Protein AF-A0A8S4SFZ3-F1 (afdb_monomer)

Radius of gyration: 22.67 Å; Cα contacts (8 Å, |Δi|>4): 140; chains: 1; bounding box: 59×48×50 Å

Mean predicted aligned error: 17.11 Å

Foldseek 3Di:
DLDPVVVVQLLCLLLVNHDDDPVSVVCNVCVLVCLVVVNPVDDPVRVVVVLVVLVCCVPPVVVSVVSNCCVRPVVCPRVVVSCVVVDVPDDDDDDDDDDDDDDPPPDDDQAAQDCPCLPPDLVVQLVPVVNVVQLLCLLLVNHDDDPVSVSCNVCVLVCQVVVNPRYDPSRNVSVLVSLLSCVAPVVVSNVSNCCVRPVVCPRVVVSCVVRDDPPPD

InterPro domains:
  IPR005055 Insect odorant-binding protein A10/Ejaculatory bulb-specific protein 3 [PF03392] (1-79)
  IPR005055 Insect odorant-binding protein A10/Ejaculatory bulb-specific protein 3 [PF03392] (113-204)
  IPR005055 Insect odorant-binding protein A10/Ejaculatory bulb-specific protein 3 [PTHR11257] (91-215)
  IPR036682 Insect odorant-binding protein A10/Ejaculatory bulb-specific protein 3 superfamily [G3DSA:1.10.2080.10] (1-92)
  IPR036682 Insect odorant-binding protein A10/Ejaculatory bulb-specific protein 3 superfamily [G3DSA:1.10.2080.10] (110-217)
  IPR036682 Insect odorant-binding protein A10/Ejaculatory bulb-specific protein 3 superfamily [SSF100910] (1-90)
  IPR036682 Insect odorant-binding protein A10/Ejaculatory bulb-specific protein 3 superfamily [SSF100910] (113-213)

Nearest PDB structures (foldseek):
  1n8u-assembly1_A  TM=9.675E-01  e=4.208E-08  Mamestra brassicae
  7e8l-assembly1_A  TM=8.250E-01  e=2.077E-07  Spodoptera litura
  1kx9-assembly2_B  TM=8.733E-01  e=8.047E-07  Mamestra brassicae
  8xkt-assembly1_A  TM=8.618E-01  e=8.865E-07  Spodoptera litura
  1kx9-assembly1_A  TM=8.315E-01  e=7.305E-07  Mamestra brassicae

pLDDT: mean 77.73, std 16.94, range [32.0, 97.31]

Solvent-accessible surface area (backbone atoms only — not comparable to full-atom values): 13080 Å² total; per-residue (Å²): 128,91,53,64,82,71,47,48,54,47,53,27,29,70,69,72,71,49,74,59,54,75,69,46,49,54,48,57,70,46,49,61,57,37,56,76,54,70,41,71,89,53,51,74,65,52,54,55,50,52,53,50,45,51,52,46,27,61,74,75,37,45,70,62,39,53,54,49,36,58,71,78,32,70,83,49,75,52,56,56,56,52,42,56,74,77,24,101,60,87,87,84,86,84,87,89,85,91,82,89,80,94,75,88,76,79,80,68,82,80,72,60,58,84,65,90,63,57,86,56,64,56,66,60,32,72,72,34,61,73,55,35,49,43,47,52,26,24,62,69,73,71,47,76,60,55,75,68,39,47,56,49,51,77,40,48,50,61,32,50,75,55,71,39,71,38,44,49,75,58,49,49,54,45,50,53,52,51,51,29,46,28,60,68,73,35,49,74,59,38,52,53,51,36,56,75,62,36,68,82,43,81,49,56,53,57,51,50,70,74,42,48,69,77,79,78,125

Sequence (217 aa):
MDNRRLLLPYIKCLLDQGKCSPEAKELKLHIKDALETNCEHCTKAQKAGTKKVIAHLINKENDYWVQLCAKYDPESKYVAIFSAILNTIKMKPIIFLCLCVISFVVAKPAEQYTDKFDSFDVKEIITNRRLLVAYIKCVLDQGKCSPEGKELKSHIREAVENYCAKCTPAQRGGTRTVIAHLINKEEDYWNQLTAKYDSDRKYTKKYETELRAAKQL

Organism: NCBI:txid348720

Structure (mmCIF, N/CA/C/O backbone):
data_AF-A0A8S4SFZ3-F1
#
_entry.id   AF-A0A8S4SFZ3-F1
#
loop_
_atom_site.group_PDB
_atom_site.id
_atom_site.type_symbol
_atom_site.label_atom_id
_atom_site.label_alt_id
_atom_site.label_comp_id
_atom_site.label_asym_id
_atom_site.label_entity_id
_atom_site.label_seq_id
_atom_site.pdbx_PDB_ins_code
_atom_site.Cartn_x
_atom_site.Cartn_y
_atom_site.Cartn_z
_atom_site.occupancy
_atom_site.B_iso_or_equiv
_atom_site.auth_seq_id
_atom_site.auth_comp_id
_atom_site.auth_asym_id
_atom_site.auth_atom_id
_atom_site.pdbx_PDB_model_num
ATOM 1 N N . MET A 1 1 ? 12.436 13.539 -16.409 1.00 52.00 1 MET A N 1
ATOM 2 C CA . MET A 1 1 ? 12.106 12.944 -17.716 1.00 52.00 1 MET A CA 1
ATOM 3 C C . MET A 1 1 ? 10.928 12.015 -17.488 1.00 52.00 1 MET A C 1
ATOM 5 O O . MET A 1 1 ? 11.131 10.961 -16.914 1.00 52.00 1 MET A O 1
ATOM 9 N N . ASP A 1 2 ? 9.712 12.433 -17.846 1.00 56.62 2 ASP A N 1
ATOM 10 C CA . ASP A 1 2 ? 8.478 11.628 -17.696 1.00 56.62 2 ASP A CA 1
ATOM 11 C C . ASP A 1 2 ? 8.044 10.958 -19.011 1.00 56.62 2 ASP A C 1
ATOM 13 O O . ASP A 1 2 ? 6.930 10.458 -19.144 1.00 56.62 2 ASP A O 1
ATOM 17 N N . ASN A 1 3 ? 8.925 10.956 -20.015 1.00 72.31 3 ASN A N 1
ATOM 18 C CA . ASN A 1 3 ? 8.614 10.431 -21.335 1.00 72.31 3 ASN A CA 1
ATOM 19 C C . ASN A 1 3 ? 9.152 9.005 -21.485 1.00 72.31 3 ASN A C 1
ATOM 21 O O . ASN A 1 3 ? 10.319 8.798 -21.826 1.00 72.31 3 ASN A O 1
ATOM 25 N N . ARG A 1 4 ? 8.262 8.031 -21.272 1.00 78.75 4 ARG A N 1
ATOM 26 C CA . ARG A 1 4 ? 8.496 6.591 -21.456 1.00 78.75 4 ARG A CA 1
ATOM 27 C C . ARG A 1 4 ? 9.237 6.262 -22.758 1.00 78.75 4 ARG A C 1
ATOM 29 O O . ARG A 1 4 ? 10.138 5.429 -22.754 1.00 78.75 4 ARG A O 1
ATOM 36 N N . ARG A 1 5 ? 8.913 6.945 -23.868 1.00 83.19 5 ARG A N 1
ATOM 37 C CA . ARG A 1 5 ? 9.539 6.700 -25.184 1.00 83.19 5 ARG A CA 1
ATOM 38 C C . ARG A 1 5 ? 11.034 7.007 -25.199 1.00 83.19 5 ARG A C 1
ATOM 40 O O . ARG A 1 5 ? 11.773 6.337 -25.908 1.00 83.19 5 ARG A O 1
ATOM 47 N N . LEU A 1 6 ? 11.466 7.998 -24.421 1.00 80.12 6 LEU A N 1
ATOM 48 C CA . LEU A 1 6 ? 12.873 8.383 -24.321 1.00 80.12 6 LEU A CA 1
ATOM 49 C C . LEU A 1 6 ? 13.633 7.503 -23.328 1.00 80.12 6 LEU A C 1
ATOM 51 O O . LEU A 1 6 ? 14.821 7.281 -23.508 1.00 80.12 6 LEU A O 1
ATOM 55 N N . LEU A 1 7 ? 12.957 6.991 -22.297 1.00 84.94 7 LEU A N 1
ATOM 56 C CA . LEU A 1 7 ? 13.592 6.224 -21.227 1.00 84.94 7 LEU A CA 1
ATOM 57 C C . LEU A 1 7 ? 13.798 4.742 -21.591 1.00 84.94 7 LEU A C 1
ATOM 59 O O . LEU A 1 7 ? 14.843 4.169 -21.286 1.00 84.94 7 LEU A O 1
ATOM 63 N N . LEU A 1 8 ? 12.830 4.122 -22.274 1.00 88.19 8 LEU A N 1
ATOM 64 C CA . LEU A 1 8 ? 12.863 2.689 -22.595 1.00 88.19 8 LEU A CA 1
ATOM 65 C C . LEU A 1 8 ? 14.106 2.230 -23.381 1.00 88.19 8 LEU A C 1
ATOM 67 O O . LEU A 1 8 ? 14.645 1.179 -23.033 1.00 88.19 8 LEU A O 1
ATOM 71 N N . PRO A 1 9 ? 14.604 2.958 -24.401 1.00 91.00 9 PRO A N 1
ATOM 72 C CA . PRO A 1 9 ? 15.823 2.556 -25.104 1.00 91.00 9 PRO A CA 1
ATOM 73 C C . PRO A 1 9 ? 17.050 2.473 -24.183 1.00 91.00 9 PRO A C 1
ATOM 75 O O . PRO A 1 9 ? 17.832 1.528 -24.290 1.00 91.00 9 PRO A O 1
ATOM 78 N N . TYR A 1 10 ? 17.182 3.404 -23.230 1.00 89.44 10 TYR A N 1
ATOM 79 C CA . TYR A 1 10 ? 18.271 3.405 -22.247 1.00 89.44 10 TYR A CA 1
ATOM 80 C C . TYR A 1 10 ? 18.160 2.216 -21.292 1.00 89.44 10 TYR A C 1
ATOM 82 O O . TYR A 1 10 ? 19.143 1.515 -21.071 1.00 89.44 10 TYR A O 1
ATOM 90 N N . ILE A 1 11 ? 16.957 1.934 -20.783 1.00 91.31 11 ILE A N 1
ATOM 91 C CA . ILE A 1 11 ? 16.705 0.778 -19.909 1.00 91.31 11 ILE A CA 1
ATOM 92 C C . ILE A 1 11 ? 17.044 -0.530 -20.629 1.00 91.31 11 ILE A C 1
ATOM 94 O O . ILE A 1 11 ? 17.774 -1.360 -20.093 1.00 91.31 11 ILE A O 1
ATOM 98 N N . LYS A 1 12 ? 16.561 -0.706 -21.865 1.00 93.50 12 LYS A N 1
ATOM 99 C CA . LYS A 1 12 ? 16.841 -1.911 -22.657 1.00 93.50 12 LYS A CA 1
ATOM 100 C C . LYS A 1 12 ? 18.334 -2.080 -22.923 1.00 93.50 12 LYS A C 1
ATOM 102 O O . LYS A 1 12 ? 18.831 -3.196 -22.839 1.00 93.50 12 LYS A O 1
ATOM 107 N N . CYS A 1 13 ? 19.062 -0.994 -23.183 1.00 93.94 13 CYS A N 1
ATOM 108 C CA . CYS A 1 13 ? 20.521 -1.031 -23.290 1.00 93.94 13 CYS A CA 1
ATOM 109 C C . CYS A 1 13 ? 21.197 -1.493 -21.981 1.00 93.94 13 CYS A C 1
ATOM 111 O O . CYS A 1 13 ? 22.054 -2.383 -21.999 1.00 93.94 13 CYS A O 1
ATOM 113 N N . LEU A 1 14 ? 20.791 -0.930 -20.837 1.00 91.81 14 LEU A N 1
ATOM 114 C CA . LEU A 1 14 ? 21.302 -1.325 -19.519 1.00 91.81 14 LEU A CA 1
ATOM 115 C C . LEU A 1 14 ? 21.021 -2.807 -19.233 1.00 91.81 14 LEU A C 1
ATOM 117 O O . LEU A 1 14 ? 21.876 -3.507 -18.700 1.00 91.81 14 LEU A O 1
ATOM 121 N N . LEU A 1 15 ? 19.880 -3.331 -19.677 1.00 92.25 15 LEU A N 1
ATOM 122 C CA . LEU A 1 15 ? 19.506 -4.739 -19.526 1.00 92.25 15 LEU A CA 1
ATOM 123 C C . LEU A 1 15 ? 20.100 -5.686 -20.579 1.00 92.25 15 LEU A C 1
ATOM 125 O O . LEU A 1 15 ? 19.901 -6.885 -20.451 1.00 92.25 15 LEU A O 1
ATOM 129 N N . ASP A 1 16 ? 20.891 -5.201 -21.543 1.00 92.81 16 ASP A N 1
ATOM 130 C CA . ASP A 1 16 ? 21.372 -5.996 -22.695 1.00 92.81 16 ASP A CA 1
ATOM 131 C C . ASP A 1 16 ? 20.246 -6.542 -23.596 1.00 92.81 16 ASP A C 1
ATOM 133 O O . ASP A 1 16 ? 20.403 -7.530 -24.303 1.00 92.81 16 ASP A O 1
ATOM 137 N N . GLN A 1 17 ? 19.098 -5.864 -23.613 1.00 90.88 17 GLN A N 1
ATOM 138 C CA . GLN A 1 17 ? 17.892 -6.244 -24.358 1.00 90.88 17 GLN A CA 1
ATOM 139 C C . GLN A 1 17 ? 17.663 -5.396 -25.621 1.00 90.88 17 GLN A C 1
ATOM 141 O O . GLN A 1 17 ? 16.592 -5.440 -26.229 1.00 90.88 17 GLN A O 1
ATOM 146 N N . GLY A 1 18 ? 18.625 -4.561 -26.017 1.00 89.00 18 GLY A N 1
ATOM 147 C CA . GLY A 1 18 ? 18.465 -3.677 -27.167 1.00 89.00 18 GLY A CA 1
ATOM 148 C C . GLY A 1 18 ? 19.727 -2.914 -27.547 1.00 89.00 18 GLY A C 1
ATOM 149 O O . GLY A 1 18 ? 20.766 -3.015 -26.899 1.00 89.00 18 GLY A O 1
ATOM 150 N N . LYS A 1 19 ? 19.624 -2.129 -28.625 1.00 91.94 19 LYS A N 1
ATOM 151 C CA . LYS A 1 19 ? 20.723 -1.284 -29.105 1.00 91.94 19 LYS A CA 1
ATOM 152 C C . LYS A 1 19 ? 21.031 -0.181 -28.090 1.00 91.94 19 LYS A C 1
ATOM 154 O O . LYS A 1 19 ? 20.123 0.469 -27.581 1.00 91.94 19 LYS A O 1
ATOM 159 N N . CYS A 1 20 ? 22.316 0.061 -27.865 1.00 91.62 20 CYS A N 1
ATOM 160 C CA . CYS A 1 20 ? 22.795 1.159 -27.035 1.00 91.62 20 CYS A CA 1
ATOM 161 C C . CYS A 1 20 ? 23.211 2.352 -27.896 1.00 91.62 20 CYS A C 1
ATOM 163 O O . CYS A 1 20 ? 24.041 2.194 -28.798 1.00 91.62 20 CYS A O 1
ATOM 165 N N . SER A 1 21 ? 22.687 3.539 -27.581 1.00 92.88 21 SER A N 1
ATOM 166 C CA . SER A 1 21 ? 23.269 4.793 -28.064 1.00 92.88 21 SER A CA 1
ATOM 167 C C . SER A 1 21 ? 24.648 5.019 -27.421 1.00 92.88 21 SER A C 1
ATOM 169 O O . SER A 1 21 ? 24.934 4.400 -26.388 1.00 92.88 21 SER A O 1
ATOM 171 N N . PRO A 1 22 ? 25.519 5.864 -27.996 1.00 93.38 22 PRO A N 1
ATOM 172 C CA . PRO A 1 22 ? 26.810 6.203 -27.391 1.00 93.38 22 PRO A CA 1
ATOM 173 C C . PRO A 1 22 ? 26.684 6.660 -25.930 1.00 93.38 22 PRO A C 1
ATOM 175 O O . PRO A 1 22 ? 27.399 6.158 -25.067 1.00 93.38 22 PRO A O 1
ATOM 178 N N . GLU A 1 23 ? 25.690 7.495 -25.630 1.00 87.69 23 GLU A N 1
ATOM 179 C CA . GLU A 1 23 ? 25.431 8.020 -24.285 1.00 87.69 23 GLU A CA 1
ATOM 180 C C . GLU A 1 23 ? 24.966 6.915 -23.327 1.00 87.69 23 GLU A C 1
ATOM 182 O O . GLU A 1 23 ? 25.352 6.877 -22.161 1.00 87.69 23 GLU A O 1
ATOM 187 N N . ALA A 1 24 ? 24.143 5.977 -23.807 1.00 87.38 24 ALA A N 1
ATOM 188 C CA . ALA A 1 24 ? 23.705 4.840 -23.003 1.00 87.38 24 ALA A CA 1
ATOM 189 C C . ALA A 1 24 ? 24.859 3.862 -22.713 1.00 87.38 24 ALA A C 1
ATOM 191 O O . ALA A 1 24 ? 24.890 3.260 -21.639 1.00 87.38 24 ALA A O 1
ATOM 192 N N . LYS A 1 25 ? 25.819 3.716 -23.642 1.00 91.81 25 LYS A N 1
ATOM 193 C CA . LYS A 1 25 ? 27.044 2.929 -23.417 1.00 91.81 25 LYS A CA 1
ATOM 194 C C . LYS A 1 25 ? 27.910 3.565 -22.339 1.00 91.81 25 LYS A C 1
ATOM 196 O O . LYS A 1 25 ? 28.354 2.858 -21.444 1.00 91.81 25 LYS A O 1
ATOM 201 N N . GLU A 1 26 ? 28.101 4.876 -22.405 1.00 88.62 26 GLU A N 1
ATOM 202 C CA . GLU A 1 26 ? 28.846 5.625 -21.393 1.00 88.62 26 GLU A CA 1
ATOM 203 C C . GLU A 1 26 ? 28.194 5.480 -20.013 1.00 88.62 26 GLU A C 1
ATOM 205 O O . GLU A 1 26 ? 28.843 5.057 -19.057 1.00 88.62 26 GLU A O 1
ATOM 210 N N . LEU A 1 27 ? 26.876 5.687 -19.920 1.00 86.62 27 LEU A N 1
ATOM 211 C CA . LEU A 1 27 ? 26.129 5.473 -18.679 1.00 86.62 27 LEU A CA 1
ATOM 212 C C . LEU A 1 27 ? 26.324 4.053 -18.126 1.00 86.62 27 LEU A C 1
ATOM 214 O O . LEU A 1 27 ? 26.510 3.875 -16.924 1.00 86.62 27 LEU A O 1
ATOM 218 N N . LYS A 1 28 ? 26.305 3.039 -18.995 1.00 89.00 28 LYS A N 1
ATOM 219 C CA . LYS A 1 28 ? 26.475 1.636 -18.608 1.00 89.00 28 LYS A CA 1
ATOM 220 C C . LYS A 1 28 ? 27.857 1.329 -18.025 1.00 89.00 28 LYS A C 1
ATOM 222 O O . LYS A 1 28 ? 27.952 0.442 -17.180 1.00 89.00 28 LYS A O 1
ATOM 227 N N . LEU A 1 29 ? 28.901 2.044 -18.445 1.00 86.88 29 LEU A N 1
ATOM 228 C CA . LEU A 1 29 ? 30.255 1.888 -17.902 1.00 86.88 29 LEU A CA 1
ATOM 229 C C . LEU A 1 29 ? 30.355 2.429 -16.472 1.00 86.88 29 LEU A C 1
ATOM 231 O O . LEU A 1 29 ? 30.992 1.813 -15.624 1.00 86.88 29 LEU A O 1
ATOM 235 N N . HIS A 1 30 ? 29.685 3.548 -16.196 1.00 85.06 30 HIS A N 1
ATOM 236 C CA . HIS A 1 30 ? 29.802 4.253 -14.918 1.00 85.06 30 HIS A CA 1
ATOM 237 C C . HIS A 1 30 ? 28.723 3.884 -13.897 1.00 85.06 30 HIS A C 1
ATOM 239 O O . HIS A 1 30 ? 28.857 4.217 -12.723 1.00 85.06 30 HIS A O 1
ATOM 245 N N . ILE A 1 31 ? 27.656 3.183 -14.300 1.00 84.25 31 ILE A N 1
ATOM 246 C CA . ILE A 1 31 ? 26.527 2.891 -13.406 1.00 84.25 31 ILE A CA 1
ATOM 247 C C . ILE A 1 31 ? 26.942 2.079 -12.172 1.00 84.25 31 ILE A C 1
ATOM 249 O O . ILE A 1 31 ? 26.449 2.352 -11.084 1.00 84.25 31 ILE A O 1
ATOM 253 N N . LYS A 1 32 ? 27.867 1.120 -12.314 1.00 82.19 32 LYS A N 1
ATOM 254 C CA . LYS A 1 32 ? 28.321 0.279 -11.197 1.00 82.19 32 LYS A CA 1
ATOM 255 C C . LYS A 1 32 ? 29.145 1.081 -10.187 1.00 82.19 32 LYS A C 1
ATOM 257 O O . LYS A 1 32 ? 28.843 1.049 -9.000 1.00 82.19 32 LYS A O 1
ATOM 262 N N . ASP A 1 33 ? 30.103 1.857 -10.683 1.00 82.88 33 ASP A N 1
ATOM 263 C CA . ASP A 1 33 ? 30.920 2.765 -9.874 1.00 82.88 33 ASP A CA 1
ATOM 264 C C . ASP A 1 33 ? 30.056 3.810 -9.145 1.00 82.88 33 ASP A C 1
ATOM 266 O O . ASP A 1 33 ? 30.189 4.014 -7.939 1.00 82.88 33 ASP A O 1
ATOM 270 N N . ALA A 1 34 ? 29.076 4.400 -9.836 1.00 80.62 34 ALA A N 1
ATOM 271 C CA . ALA A 1 34 ? 28.152 5.359 -9.238 1.00 80.62 34 ALA A CA 1
ATOM 272 C C . ALA A 1 34 ? 27.269 4.742 -8.136 1.00 80.62 34 ALA A C 1
ATOM 274 O O . ALA A 1 34 ? 26.912 5.437 -7.185 1.00 80.62 34 ALA A O 1
ATOM 275 N N . LEU A 1 35 ? 26.903 3.460 -8.243 1.00 78.19 35 LEU A N 1
ATOM 276 C CA . LEU A 1 35 ? 26.191 2.742 -7.181 1.00 78.19 35 LEU A CA 1
ATOM 277 C C . LEU A 1 35 ? 27.124 2.451 -5.996 1.00 78.19 35 LEU A C 1
ATOM 279 O O . LEU A 1 35 ? 26.768 2.738 -4.854 1.00 78.19 35 LEU A O 1
ATOM 283 N N . GLU A 1 36 ? 28.333 1.955 -6.269 1.00 75.81 36 GLU A N 1
ATOM 284 C CA . GLU A 1 36 ? 29.347 1.595 -5.270 1.00 75.81 36 GLU A CA 1
ATOM 285 C C . GLU A 1 36 ? 29.820 2.786 -4.430 1.00 75.81 36 GLU A C 1
ATOM 287 O O . GLU A 1 36 ? 29.939 2.664 -3.211 1.00 75.81 36 GLU A O 1
ATOM 292 N N . THR A 1 37 ? 30.006 3.945 -5.060 1.00 77.69 37 THR A N 1
ATOM 293 C CA . THR A 1 37 ? 30.463 5.192 -4.423 1.00 77.69 37 THR A CA 1
ATOM 294 C C . THR A 1 37 ? 29.316 6.075 -3.928 1.00 77.69 37 THR A C 1
ATOM 296 O O . THR A 1 37 ? 29.534 7.204 -3.491 1.00 77.69 37 THR A O 1
ATOM 299 N N . ASN A 1 38 ? 28.064 5.606 -4.012 1.00 70.25 38 ASN A N 1
ATOM 300 C CA . ASN A 1 38 ? 26.876 6.406 -3.695 1.00 70.25 38 ASN A CA 1
ATOM 301 C C . ASN A 1 38 ? 26.859 7.768 -4.431 1.00 70.25 38 ASN A C 1
ATOM 303 O O . ASN A 1 38 ? 26.466 8.809 -3.889 1.00 70.25 38 ASN A O 1
ATOM 307 N N . CYS A 1 39 ? 27.269 7.758 -5.701 1.00 76.50 39 CYS A N 1
ATOM 308 C CA . CYS A 1 39 ? 27.276 8.918 -6.585 1.00 76.50 39 CYS A CA 1
ATOM 309 C C . CYS A 1 39 ? 28.163 10.058 -6.033 1.00 76.50 39 CYS A C 1
ATOM 311 O O . CYS A 1 39 ? 27.751 11.227 -6.032 1.00 76.50 39 CYS A O 1
ATOM 313 N N . GLU A 1 40 ? 29.356 9.734 -5.521 1.00 79.56 40 GLU A N 1
ATOM 314 C CA . GLU A 1 40 ? 30.302 10.707 -4.949 1.00 79.56 40 GLU A CA 1
ATOM 315 C C . GLU A 1 40 ? 30.650 11.810 -5.959 1.00 79.56 40 GLU A C 1
ATOM 317 O O . GLU A 1 40 ? 30.549 12.998 -5.649 1.00 79.56 40 GLU A O 1
ATOM 322 N N . HIS A 1 41 ? 30.901 11.420 -7.209 1.00 81.94 41 HIS A N 1
ATOM 323 C CA . HIS A 1 41 ? 31.284 12.318 -8.303 1.00 81.94 41 HIS A CA 1
ATOM 324 C C . HIS A 1 41 ? 30.102 12.949 -9.059 1.00 81.94 41 HIS A C 1
ATOM 326 O O . HIS A 1 41 ? 30.291 13.673 -10.036 1.00 81.94 41 HIS A O 1
ATOM 332 N N . CYS A 1 42 ? 28.863 12.705 -8.627 1.00 82.00 42 CYS A N 1
ATOM 333 C CA . CYS A 1 42 ? 27.685 13.212 -9.323 1.00 82.00 42 CYS A CA 1
ATOM 334 C C . CYS A 1 42 ? 27.340 14.654 -8.934 1.00 82.00 42 CYS A C 1
ATOM 336 O O . CYS A 1 42 ? 27.261 15.012 -7.755 1.00 82.00 42 CYS A O 1
ATOM 338 N N . THR A 1 43 ? 26.977 15.462 -9.927 1.00 86.44 43 THR A N 1
ATOM 339 C CA . THR A 1 43 ? 26.421 16.805 -9.731 1.00 86.44 43 THR A CA 1
ATOM 340 C C . THR A 1 43 ? 25.058 16.769 -9.030 1.00 86.44 43 THR A C 1
ATOM 342 O O . THR A 1 43 ? 24.316 15.782 -9.075 1.00 86.44 43 THR A O 1
ATOM 345 N N . LYS A 1 44 ? 24.663 17.898 -8.425 1.00 81.56 44 LYS A N 1
ATOM 346 C CA . LYS A 1 44 ? 23.328 18.062 -7.816 1.00 81.56 44 LYS A CA 1
ATOM 347 C C . LYS A 1 44 ? 22.196 17.785 -8.818 1.00 81.56 44 LYS A C 1
ATOM 349 O O . LYS A 1 44 ? 21.200 17.158 -8.458 1.00 81.56 44 LYS A O 1
ATOM 354 N N . ALA A 1 45 ? 22.368 18.210 -10.072 1.00 80.12 45 ALA A N 1
ATOM 355 C CA . ALA A 1 45 ? 21.403 17.983 -11.145 1.00 80.12 45 ALA A CA 1
ATOM 356 C C . ALA A 1 45 ? 21.295 16.497 -11.522 1.00 80.12 45 ALA A C 1
ATOM 358 O O . ALA A 1 45 ? 20.181 15.983 -11.626 1.00 80.12 45 ALA A O 1
ATOM 359 N N . GLN A 1 46 ? 22.425 15.789 -11.639 1.00 78.94 46 GLN A N 1
ATOM 360 C CA . GLN A 1 46 ? 22.441 14.341 -11.879 1.00 78.94 46 GLN A CA 1
ATOM 361 C C . GLN A 1 46 ? 21.744 13.588 -10.741 1.00 78.94 46 GLN A C 1
ATOM 363 O O . GLN A 1 46 ? 20.835 12.808 -11.003 1.00 78.94 46 GLN A O 1
ATOM 368 N N . LYS A 1 47 ? 22.054 13.903 -9.474 1.00 80.00 47 LYS A N 1
ATOM 369 C CA . LYS A 1 47 ? 21.385 13.290 -8.310 1.00 80.00 47 LYS A CA 1
ATOM 370 C C . LYS A 1 47 ? 19.865 13.513 -8.330 1.00 80.00 47 LYS A C 1
ATOM 372 O O . LYS A 1 47 ? 19.103 12.581 -8.080 1.00 80.00 47 LYS A O 1
ATOM 377 N N . ALA A 1 48 ? 19.401 14.722 -8.654 1.00 78.50 48 ALA A N 1
ATOM 378 C CA . ALA A 1 48 ? 17.971 15.028 -8.753 1.00 78.50 48 ALA A CA 1
ATOM 379 C C . ALA A 1 48 ? 17.287 14.328 -9.944 1.00 78.50 48 ALA A C 1
ATOM 381 O O . ALA A 1 48 ? 16.158 13.851 -9.816 1.00 78.50 48 ALA A O 1
ATOM 382 N N . GLY A 1 49 ? 17.966 14.243 -11.091 1.00 80.50 49 GLY A N 1
ATOM 383 C CA . GLY A 1 49 ? 17.499 13.522 -12.274 1.00 80.50 49 GLY A CA 1
ATOM 384 C C . GLY A 1 49 ? 17.352 12.024 -12.013 1.00 80.50 49 GLY A C 1
ATOM 385 O O . GLY A 1 49 ? 16.281 11.468 -12.260 1.00 80.50 49 GLY A O 1
ATOM 386 N N . THR A 1 50 ? 18.375 11.402 -11.421 1.00 79.94 50 THR A N 1
ATOM 387 C CA . THR A 1 50 ? 18.385 9.981 -11.053 1.00 79.94 50 THR A CA 1
ATOM 388 C C . THR A 1 50 ? 17.244 9.643 -10.099 1.00 79.94 50 THR A C 1
ATOM 390 O O . THR A 1 50 ? 16.511 8.692 -10.353 1.00 79.94 50 THR A O 1
ATOM 393 N N . LYS A 1 51 ? 16.990 10.469 -9.072 1.00 81.44 51 LYS A N 1
ATOM 394 C CA . LYS A 1 51 ? 15.836 10.277 -8.170 1.00 81.44 51 LYS A CA 1
ATOM 395 C C . LYS A 1 51 ? 14.500 10.245 -8.918 1.00 81.44 51 LYS A C 1
ATOM 397 O O . LYS A 1 51 ? 13.669 9.389 -8.636 1.00 81.44 51 LYS A O 1
ATOM 402 N N . LYS A 1 52 ? 14.291 11.146 -9.886 1.00 82.25 52 LYS A N 1
ATOM 403 C CA . LYS A 1 52 ? 13.056 11.188 -10.691 1.00 82.25 52 LYS A CA 1
ATOM 404 C C . LYS A 1 52 ? 12.909 9.959 -11.587 1.00 82.25 52 LYS A C 1
ATOM 406 O O . LYS A 1 52 ? 11.807 9.436 -11.711 1.00 82.25 52 LYS A O 1
ATOM 411 N N . VAL A 1 53 ? 14.001 9.499 -12.200 1.00 83.38 53 VAL A N 1
ATOM 412 C CA . VAL A 1 53 ? 13.997 8.302 -13.057 1.00 83.38 53 VAL A CA 1
ATOM 413 C C . VAL A 1 53 ? 13.722 7.046 -12.237 1.00 83.38 53 VAL A C 1
ATOM 415 O O . VAL A 1 53 ? 12.851 6.270 -12.612 1.00 83.38 53 VAL A O 1
ATOM 418 N N . ILE A 1 54 ? 14.388 6.883 -11.091 1.00 80.75 54 ILE A N 1
ATOM 419 C CA . ILE A 1 54 ? 14.148 5.758 -10.179 1.00 80.75 54 ILE A CA 1
ATOM 420 C C . ILE A 1 54 ? 12.694 5.768 -9.690 1.00 80.75 54 ILE A C 1
ATOM 422 O O . ILE A 1 54 ? 12.023 4.742 -9.744 1.00 80.75 54 ILE A O 1
ATOM 426 N N . ALA A 1 55 ? 12.165 6.927 -9.285 1.00 79.25 55 ALA A N 1
ATOM 427 C CA . ALA A 1 55 ? 10.765 7.036 -8.884 1.00 79.25 55 ALA A CA 1
ATOM 428 C C . ALA A 1 55 ? 9.803 6.661 -10.026 1.00 79.25 55 ALA A C 1
ATOM 430 O O . ALA A 1 55 ? 8.817 5.967 -9.793 1.00 79.25 55 ALA A O 1
ATOM 431 N N . HIS A 1 56 ? 10.076 7.082 -11.263 1.00 81.69 56 HIS A N 1
ATOM 432 C CA . HIS A 1 56 ? 9.263 6.701 -12.420 1.00 81.69 56 HIS A CA 1
ATOM 433 C C . HIS A 1 56 ? 9.340 5.191 -12.697 1.00 81.69 56 HIS A C 1
ATOM 435 O O . HIS A 1 56 ? 8.309 4.575 -12.943 1.00 81.69 56 HIS A O 1
ATOM 441 N N . LEU A 1 57 ? 10.528 4.587 -12.604 1.00 80.00 57 LEU A N 1
ATOM 442 C CA . LEU A 1 57 ? 10.735 3.148 -12.781 1.00 80.00 57 LEU A CA 1
ATOM 443 C C . LEU A 1 57 ? 9.946 2.330 -11.758 1.00 80.00 57 LEU A C 1
ATOM 445 O O . LEU A 1 57 ? 9.181 1.455 -12.140 1.00 80.00 57 LEU A O 1
ATOM 449 N N . ILE A 1 58 ? 10.061 2.671 -10.475 1.00 76.38 58 ILE A N 1
ATOM 450 C CA . ILE A 1 58 ? 9.349 1.976 -9.395 1.00 76.38 58 ILE A CA 1
ATOM 451 C C . ILE A 1 58 ? 7.830 2.083 -9.574 1.00 76.38 58 ILE A C 1
ATOM 453 O O . ILE A 1 58 ? 7.116 1.099 -9.411 1.00 76.38 58 ILE A O 1
ATOM 457 N N . ASN A 1 59 ? 7.325 3.274 -9.910 1.00 76.12 59 ASN A N 1
ATOM 458 C CA . ASN A 1 59 ? 5.882 3.528 -9.910 1.00 76.12 59 ASN A CA 1
ATOM 459 C C . ASN A 1 59 ? 5.178 3.181 -11.227 1.00 76.12 59 ASN A C 1
ATOM 461 O O . ASN A 1 59 ? 3.981 2.911 -11.212 1.00 76.12 59 ASN A O 1
ATOM 465 N N . LYS A 1 60 ? 5.873 3.255 -12.367 1.00 79.44 60 LYS A N 1
ATOM 466 C CA . LYS A 1 60 ? 5.256 3.113 -13.698 1.00 79.44 60 LYS A CA 1
ATOM 467 C C . LYS A 1 60 ? 5.831 1.972 -14.533 1.00 79.44 60 LYS A C 1
ATOM 469 O O . LYS A 1 60 ? 5.154 1.513 -15.442 1.00 79.44 60 LYS A O 1
ATOM 474 N N . GLU A 1 61 ? 7.044 1.507 -14.244 1.00 80.50 61 GLU A N 1
ATOM 475 C CA . GLU A 1 61 ? 7.757 0.498 -15.044 1.00 80.50 61 GLU A CA 1
ATOM 476 C C . GLU A 1 61 ? 8.403 -0.564 -14.132 1.00 80.50 61 GLU A C 1
ATOM 478 O O . GLU A 1 61 ? 9.592 -0.869 -14.243 1.00 80.50 61 GLU A O 1
ATOM 483 N N . ASN A 1 62 ? 7.625 -1.102 -13.185 1.00 77.88 62 ASN A N 1
ATOM 484 C CA . ASN A 1 62 ? 8.148 -1.938 -12.098 1.00 77.88 62 ASN A CA 1
ATOM 485 C C . ASN A 1 62 ? 8.865 -3.212 -12.589 1.00 77.88 62 ASN A C 1
ATOM 487 O O . ASN A 1 62 ? 9.849 -3.628 -11.989 1.00 77.88 62 ASN A O 1
ATOM 491 N N . ASP A 1 63 ? 8.426 -3.804 -13.701 1.00 82.69 63 ASP A N 1
ATOM 492 C CA . ASP A 1 63 ? 9.111 -4.955 -14.310 1.00 82.69 63 ASP A CA 1
ATOM 493 C C . ASP A 1 63 ? 10.565 -4.615 -14.691 1.00 82.69 63 ASP A C 1
ATOM 495 O O . ASP A 1 63 ? 11.513 -5.303 -14.307 1.00 82.69 63 ASP A O 1
ATOM 499 N N . TYR A 1 64 ? 10.767 -3.468 -15.343 1.00 85.44 64 TYR A N 1
ATOM 500 C CA . TYR A 1 64 ? 12.104 -2.982 -15.669 1.00 85.44 64 TYR A CA 1
ATOM 501 C C . TYR A 1 64 ? 12.922 -2.632 -14.425 1.00 85.44 64 TYR A C 1
ATOM 503 O O . TYR A 1 64 ? 14.129 -2.874 -14.402 1.00 85.44 64 TYR A O 1
ATOM 511 N N . TRP A 1 65 ? 12.285 -2.087 -13.385 1.00 83.06 65 TRP A N 1
ATOM 512 C CA . TRP A 1 65 ? 12.941 -1.831 -12.104 1.00 83.06 65 TRP A CA 1
ATOM 513 C C . TRP A 1 65 ? 13.489 -3.119 -11.478 1.00 83.06 65 TRP A C 1
ATOM 515 O O . TRP A 1 65 ? 14.661 -3.164 -11.103 1.00 83.06 65 TRP A O 1
ATOM 525 N N . VAL A 1 66 ? 12.682 -4.181 -11.427 1.00 74.69 66 VAL A N 1
ATOM 526 C CA . VAL A 1 66 ? 13.082 -5.485 -10.876 1.00 74.69 66 VAL A CA 1
ATOM 527 C C . VAL A 1 66 ? 14.252 -6.078 -11.660 1.00 74.69 66 VAL A C 1
ATOM 529 O O . VAL A 1 66 ? 15.232 -6.516 -11.058 1.00 74.69 66 VAL A O 1
ATOM 532 N N . GLN A 1 67 ? 14.203 -6.034 -12.992 1.00 83.75 67 GLN A N 1
ATOM 533 C CA . GLN A 1 67 ? 15.287 -6.541 -13.839 1.00 83.75 67 GLN A CA 1
ATOM 534 C C . GLN A 1 67 ? 16.592 -5.753 -13.650 1.00 83.75 67 GLN A C 1
ATOM 536 O O . GLN A 1 67 ? 17.674 -6.340 -13.608 1.00 83.75 67 GLN A O 1
ATOM 541 N N . LEU A 1 68 ? 16.507 -4.427 -13.499 1.00 86.06 68 LEU A N 1
ATOM 542 C CA . LEU A 1 68 ? 17.674 -3.587 -13.229 1.00 86.06 68 LEU A CA 1
ATOM 543 C C . LEU A 1 68 ? 18.271 -3.887 -11.849 1.00 86.06 68 LEU A C 1
ATOM 545 O O . LEU A 1 68 ? 19.492 -3.981 -11.738 1.00 86.06 68 LEU A O 1
ATOM 549 N N . CYS A 1 69 ? 17.436 -4.095 -10.827 1.00 80.00 69 CYS A N 1
ATOM 550 C CA . CYS A 1 69 ? 17.890 -4.491 -9.492 1.00 80.00 69 CYS A CA 1
ATOM 551 C C . CYS A 1 69 ? 18.581 -5.856 -9.526 1.00 80.00 69 CYS A C 1
ATOM 553 O O . CYS A 1 69 ? 19.698 -5.979 -9.045 1.00 80.00 69 CYS A O 1
ATOM 555 N N . ALA A 1 70 ? 17.986 -6.857 -10.178 1.00 82.81 70 ALA A N 1
ATOM 556 C CA . ALA A 1 70 ? 18.599 -8.178 -10.310 1.00 82.81 70 ALA A CA 1
ATOM 557 C C . ALA A 1 70 ? 19.971 -8.131 -11.008 1.00 82.81 70 ALA A C 1
ATOM 559 O O . ALA A 1 70 ? 20.853 -8.929 -10.702 1.00 82.81 70 ALA A O 1
ATOM 560 N N . LYS A 1 71 ? 20.164 -7.187 -11.936 1.00 85.62 71 LYS A N 1
ATOM 561 C CA . LYS A 1 71 ? 21.404 -7.047 -12.701 1.00 85.62 71 LYS A CA 1
ATOM 562 C C . LYS A 1 71 ? 22.496 -6.254 -11.985 1.00 85.62 71 LYS A C 1
ATOM 564 O O . LYS A 1 71 ? 23.663 -6.627 -12.060 1.00 85.62 71 LYS A O 1
ATOM 569 N N . TYR A 1 72 ? 22.132 -5.139 -11.358 1.00 83.81 72 TYR A N 1
ATOM 570 C CA . TYR A 1 72 ? 23.088 -4.168 -10.813 1.00 83.81 72 TYR A CA 1
ATOM 571 C C . TYR A 1 72 ? 23.141 -4.143 -9.284 1.00 83.81 72 TYR A C 1
ATOM 573 O O . TYR A 1 72 ? 24.074 -3.576 -8.724 1.00 83.81 72 TYR A O 1
ATOM 581 N N . ASP A 1 73 ? 22.172 -4.763 -8.614 1.00 80.38 73 ASP A N 1
ATOM 582 C CA . ASP A 1 73 ? 22.113 -4.885 -7.161 1.00 80.38 73 ASP A CA 1
ATOM 583 C C . ASP A 1 73 ? 21.487 -6.225 -6.701 1.00 80.38 73 ASP A C 1
ATOM 585 O O . ASP A 1 73 ? 20.486 -6.238 -5.977 1.00 80.38 73 ASP A O 1
ATOM 589 N N . PRO A 1 74 ? 22.043 -7.379 -7.122 1.00 73.12 74 PRO A N 1
ATOM 590 C CA . PRO A 1 74 ? 21.484 -8.699 -6.810 1.00 73.12 74 PRO A CA 1
ATOM 591 C C . PRO A 1 74 ? 21.444 -8.997 -5.302 1.00 73.12 74 PRO A C 1
ATOM 593 O O . PRO A 1 74 ? 20.578 -9.734 -4.838 1.00 73.12 74 PRO A O 1
ATOM 596 N N . GLU A 1 75 ? 22.352 -8.396 -4.529 1.00 71.88 75 GLU A N 1
ATOM 597 C CA . GLU A 1 75 ? 22.421 -8.521 -3.067 1.00 71.88 75 GLU A CA 1
ATOM 598 C C . GLU A 1 75 ? 21.565 -7.473 -2.329 1.00 71.88 75 GLU A C 1
ATOM 600 O O . GLU A 1 75 ? 21.560 -7.437 -1.100 1.00 71.88 75 GLU A O 1
ATOM 605 N N . SER A 1 76 ? 20.824 -6.619 -3.051 1.00 65.12 76 SER A N 1
ATOM 606 C CA . SER A 1 76 ? 19.993 -5.541 -2.480 1.00 65.12 76 SER A CA 1
ATOM 607 C C . SER A 1 76 ? 20.765 -4.531 -1.608 1.00 65.12 76 SER A C 1
ATOM 609 O O . SER A 1 76 ? 20.209 -3.918 -0.691 1.00 65.12 76 SER A O 1
ATOM 611 N N . LYS A 1 77 ? 22.058 -4.343 -1.883 1.00 68.81 77 LYS A N 1
ATOM 612 C CA . LYS A 1 77 ? 22.980 -3.469 -1.150 1.00 68.81 77 LYS A CA 1
ATOM 613 C C . LYS A 1 77 ? 22.696 -1.983 -1.392 1.00 68.81 77 LYS A C 1
ATOM 615 O O . LYS A 1 77 ? 22.826 -1.180 -0.466 1.00 68.81 77 LYS A O 1
ATOM 620 N N . TYR A 1 78 ? 22.285 -1.607 -2.603 1.00 66.00 78 TYR A N 1
ATOM 621 C CA . TYR A 1 78 ? 22.109 -0.212 -3.038 1.00 66.00 78 TYR A CA 1
ATOM 622 C C . TYR A 1 78 ? 20.636 0.211 -3.119 1.00 66.00 78 TYR A C 1
ATOM 624 O O . TYR A 1 78 ? 20.288 1.345 -2.786 1.00 66.00 78 TYR A O 1
ATOM 632 N N . VAL A 1 79 ? 19.741 -0.705 -3.480 1.00 63.97 79 VAL A N 1
ATOM 633 C CA . VAL A 1 79 ? 18.285 -0.537 -3.492 1.00 63.97 79 VAL A CA 1
ATOM 634 C C . VAL A 1 79 ? 17.785 -0.185 -2.099 1.00 63.97 79 VAL A C 1
ATOM 636 O O . VAL A 1 79 ? 16.914 0.667 -2.000 1.00 63.97 79 VAL A O 1
ATOM 639 N N . ALA A 1 80 ? 18.387 -0.719 -1.031 1.00 56.84 80 ALA A N 1
ATOM 640 C CA . ALA A 1 80 ? 18.088 -0.330 0.350 1.00 56.84 80 ALA A CA 1
ATOM 641 C C . ALA A 1 80 ? 18.409 1.153 0.658 1.00 56.84 80 ALA A C 1
ATOM 643 O O . ALA A 1 80 ? 17.758 1.785 1.493 1.00 56.84 80 ALA A O 1
ATOM 644 N N . ILE A 1 81 ? 19.410 1.727 -0.022 1.00 58.28 81 ILE A N 1
ATOM 645 C CA . ILE A 1 81 ? 19.834 3.130 0.119 1.00 58.28 81 ILE A CA 1
ATOM 646 C C . ILE A 1 81 ? 18.892 4.044 -0.678 1.00 58.28 81 ILE A C 1
ATOM 648 O O . ILE A 1 81 ? 18.435 5.063 -0.162 1.00 58.28 81 ILE A O 1
ATOM 652 N N . PHE A 1 82 ? 18.523 3.660 -1.904 1.00 57.62 82 PHE A N 1
ATOM 653 C CA . PHE A 1 82 ? 17.537 4.401 -2.700 1.00 57.62 82 PHE A CA 1
ATOM 654 C C . PHE A 1 82 ? 16.115 4.256 -2.163 1.00 57.62 82 PHE A C 1
ATOM 656 O O . PHE A 1 82 ? 15.364 5.227 -2.190 1.00 57.62 82 PHE A O 1
ATOM 663 N N . SER A 1 83 ? 15.757 3.096 -1.611 1.00 53.00 83 SER A N 1
ATOM 664 C CA . SER A 1 83 ? 14.504 2.907 -0.892 1.00 53.00 83 SER A CA 1
ATOM 665 C C . SER A 1 83 ? 14.488 3.777 0.355 1.00 53.00 83 SER A C 1
ATOM 667 O O . SER A 1 83 ? 13.481 4.411 0.586 1.00 53.00 83 SER A O 1
ATOM 669 N N . ALA A 1 84 ? 15.588 3.940 1.097 1.00 48.75 84 ALA A N 1
ATOM 670 C CA . ALA A 1 84 ? 15.646 4.902 2.207 1.00 48.75 84 ALA A CA 1
ATOM 671 C C . ALA A 1 84 ? 15.503 6.379 1.763 1.00 48.75 84 ALA A C 1
ATOM 673 O O . ALA A 1 84 ? 15.090 7.231 2.548 1.00 48.75 84 ALA A O 1
ATOM 674 N N . ILE A 1 85 ? 15.826 6.698 0.502 1.00 48.31 85 ILE A N 1
ATOM 675 C CA . ILE A 1 85 ? 15.631 8.028 -0.107 1.00 48.31 85 ILE A CA 1
ATOM 676 C C . ILE A 1 85 ? 14.212 8.195 -0.685 1.00 48.31 85 ILE A C 1
ATOM 678 O O . ILE A 1 85 ? 13.729 9.323 -0.791 1.00 48.31 85 ILE A O 1
ATOM 682 N N . LEU A 1 86 ? 13.544 7.099 -1.058 1.00 46.28 86 LEU A N 1
ATOM 683 C CA . LEU A 1 86 ? 12.197 7.077 -1.647 1.00 46.28 86 LEU A CA 1
ATOM 684 C C . LEU A 1 86 ? 11.097 6.635 -0.668 1.00 46.28 86 LEU A C 1
ATOM 686 O O . LEU A 1 86 ? 9.926 6.673 -1.020 1.00 46.28 86 LEU A O 1
ATOM 690 N N . ASN A 1 87 ? 11.475 6.273 0.554 1.00 47.94 87 ASN A N 1
ATOM 691 C CA . ASN A 1 87 ? 10.651 5.850 1.679 1.00 47.94 87 ASN A CA 1
ATOM 692 C C . ASN A 1 87 ? 11.466 6.211 2.953 1.00 47.94 87 ASN A C 1
ATOM 694 O O . ASN A 1 87 ? 12.563 5.704 3.121 1.00 47.94 87 ASN A O 1
ATOM 698 N N . THR A 1 88 ? 11.067 7.005 3.957 1.00 44.94 88 THR A N 1
ATOM 699 C CA . THR A 1 88 ? 9.745 7.297 4.567 1.00 44.94 88 THR A CA 1
ATOM 700 C C . THR A 1 88 ? 8.665 6.222 4.440 1.00 44.94 88 THR A C 1
ATOM 702 O O . THR A 1 88 ? 7.494 6.467 4.697 1.00 44.94 88 THR A O 1
ATOM 705 N N . ILE A 1 89 ? 9.084 4.984 4.198 1.00 39.28 89 ILE A N 1
ATOM 706 C CA . ILE A 1 89 ? 8.429 3.751 4.616 1.00 39.28 89 ILE A CA 1
ATOM 707 C C . ILE A 1 89 ? 9.544 2.935 5.262 1.00 39.28 89 ILE A C 1
ATOM 709 O O . ILE A 1 89 ? 10.576 2.626 4.672 1.00 39.28 89 ILE A O 1
ATOM 713 N N . LYS A 1 90 ? 9.338 2.761 6.560 1.00 37.34 90 LYS A N 1
ATOM 714 C CA . LYS A 1 90 ? 10.262 2.322 7.598 1.00 37.34 90 LYS A CA 1
ATOM 715 C C . LYS A 1 90 ? 10.956 1.004 7.251 1.00 37.34 90 LYS A C 1
ATOM 717 O O . LYS A 1 90 ? 10.300 0.087 6.777 1.00 37.34 90 LYS A O 1
ATOM 722 N N . MET A 1 91 ? 12.224 0.875 7.647 1.00 37.94 91 MET A N 1
ATOM 723 C CA . MET A 1 91 ? 12.615 0.036 8.796 1.00 37.94 91 MET A CA 1
ATOM 724 C C . MET A 1 91 ? 14.140 -0.009 8.982 1.00 37.94 91 MET A C 1
ATOM 726 O O . MET A 1 91 ? 14.889 -0.184 8.026 1.00 37.94 91 MET A O 1
ATOM 730 N N . LYS A 1 92 ? 14.577 0.106 10.241 1.00 32.00 92 LYS A N 1
ATOM 731 C CA . LYS A 1 92 ? 15.858 -0.359 10.810 1.00 32.00 92 LYS A CA 1
ATOM 732 C C . LYS A 1 92 ? 15.771 -0.208 12.343 1.00 32.00 92 LYS A C 1
ATOM 734 O O . LYS A 1 92 ? 15.064 0.695 12.789 1.00 32.00 92 LYS A O 1
ATOM 739 N N . PRO A 1 93 ? 16.609 -0.892 13.135 1.00 56.41 93 PRO A N 1
ATOM 740 C CA . PRO A 1 93 ? 16.927 -2.329 13.209 1.00 56.41 93 PRO A CA 1
ATOM 741 C C . PRO A 1 93 ? 16.809 -2.787 14.695 1.00 56.41 93 PRO A C 1
ATOM 743 O O . PRO A 1 93 ? 16.244 -2.031 15.468 1.00 56.41 93 PRO A O 1
ATOM 746 N N . ILE A 1 94 ? 17.301 -3.974 15.093 1.00 43.56 94 ILE A N 1
ATOM 747 C CA . ILE A 1 94 ? 17.836 -4.395 16.434 1.00 43.56 94 ILE A CA 1
ATOM 748 C C . ILE A 1 94 ? 17.822 -5.949 16.418 1.00 43.56 94 ILE A C 1
ATOM 750 O O . ILE A 1 94 ? 16.759 -6.522 16.214 1.00 43.56 94 ILE A O 1
ATOM 754 N N . ILE A 1 95 ? 18.929 -6.702 16.304 1.00 45.00 95 ILE A N 1
ATOM 755 C CA . ILE A 1 95 ? 20.097 -6.960 17.190 1.00 45.00 95 ILE A CA 1
ATOM 756 C C . ILE A 1 95 ? 19.764 -7.798 18.454 1.00 45.00 95 ILE A C 1
ATOM 758 O O . ILE A 1 95 ? 18.968 -7.360 19.273 1.00 45.00 95 ILE A O 1
ATOM 762 N N . PHE A 1 96 ? 20.510 -8.918 18.615 1.00 37.72 96 PHE A N 1
ATOM 763 C CA . PHE A 1 96 ? 20.703 -9.822 19.789 1.00 37.72 96 PHE A CA 1
ATOM 764 C C . PHE A 1 96 ? 19.553 -10.816 20.119 1.00 37.72 96 PHE A C 1
ATOM 766 O O . PHE A 1 96 ? 18.400 -10.423 20.095 1.00 37.72 96 PHE A O 1
ATOM 773 N N . LEU A 1 97 ? 19.733 -12.111 20.452 1.00 38.44 97 LEU A N 1
ATOM 774 C CA . LEU A 1 97 ? 20.878 -12.896 20.956 1.00 38.44 97 LEU A CA 1
ATOM 775 C C . LEU A 1 97 ? 20.584 -14.433 20.888 1.00 38.44 97 LEU A C 1
ATOM 777 O O . LEU A 1 97 ? 19.533 -14.871 21.335 1.00 38.44 97 LEU A O 1
ATOM 781 N N . CYS A 1 98 ? 21.567 -15.201 20.390 1.00 33.97 98 CYS A N 1
ATOM 782 C CA . CYS A 1 98 ? 21.960 -16.616 20.617 1.00 33.97 98 CYS A CA 1
ATOM 783 C C . CYS A 1 98 ? 21.058 -17.876 20.454 1.00 33.97 98 CYS A C 1
ATOM 785 O O . CYS A 1 98 ? 20.104 -18.099 21.188 1.00 33.97 98 CYS A O 1
ATOM 787 N N . LEU A 1 99 ? 21.662 -18.799 19.670 1.00 40.03 99 LEU A N 1
ATOM 788 C CA . LEU A 1 99 ? 21.813 -20.271 19.793 1.00 40.03 99 LEU A CA 1
ATOM 789 C C . LEU A 1 99 ? 20.810 -21.228 19.095 1.00 40.03 99 LEU A C 1
ATOM 791 O O . LEU A 1 99 ? 19.810 -21.617 19.676 1.00 40.03 99 LEU A O 1
ATOM 795 N N . CYS A 1 100 ? 21.236 -21.678 17.891 1.00 42.69 100 CYS A N 1
ATOM 796 C CA . CYS A 1 100 ? 21.044 -22.985 17.211 1.00 42.69 100 CYS A CA 1
ATOM 797 C C . CYS A 1 100 ? 19.585 -23.469 17.024 1.00 42.69 100 CYS A C 1
ATOM 799 O O . CYS A 1 100 ? 18.871 -23.684 17.985 1.00 42.69 100 CYS A O 1
ATOM 801 N N . VAL A 1 101 ? 19.037 -23.713 15.828 1.00 41.19 101 VAL A N 1
ATOM 802 C CA . VAL A 1 101 ? 19.393 -24.714 14.802 1.00 41.19 101 VAL A CA 1
ATOM 803 C C . 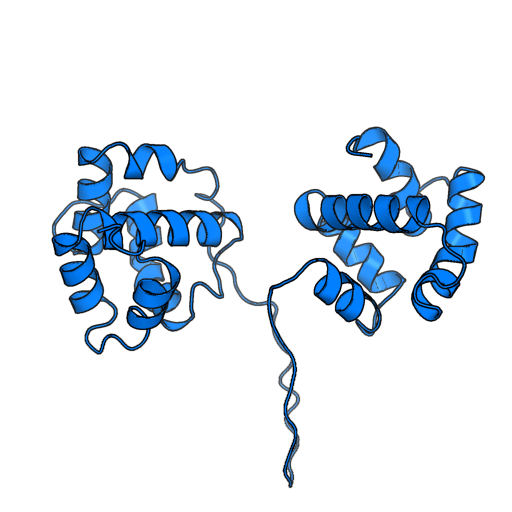VAL A 1 101 ? 18.661 -24.340 13.492 1.00 41.19 101 VAL A C 1
ATOM 805 O O . VAL A 1 101 ? 17.628 -23.680 13.496 1.00 41.19 101 VAL A O 1
ATOM 808 N N . ILE A 1 102 ? 19.232 -24.758 12.367 1.00 51.47 102 ILE A N 1
ATOM 809 C CA . ILE A 1 102 ? 18.903 -24.432 10.975 1.00 51.47 102 ILE A CA 1
ATOM 810 C C . ILE A 1 102 ? 17.430 -24.694 10.612 1.00 51.47 102 ILE A C 1
ATOM 812 O O . ILE A 1 102 ? 16.927 -25.803 10.766 1.00 51.47 102 ILE A O 1
ATOM 816 N N . SER A 1 103 ? 16.776 -23.699 10.009 1.00 41.06 103 SER A N 1
ATOM 817 C CA . SER A 1 103 ? 15.682 -23.885 9.047 1.00 41.06 103 SER A CA 1
ATOM 818 C C . SER A 1 103 ? 15.652 -22.680 8.108 1.00 41.06 103 SER A C 1
ATOM 820 O O . SER A 1 103 ? 15.206 -21.596 8.475 1.00 41.06 103 SER A O 1
ATOM 822 N N . PHE A 1 104 ? 16.172 -22.856 6.892 1.00 38.00 104 PHE A N 1
ATOM 823 C CA . PHE A 1 104 ? 15.959 -21.910 5.800 1.00 38.00 104 PHE A CA 1
ATOM 824 C C . PHE A 1 104 ? 14.465 -21.908 5.452 1.00 38.00 104 PHE A C 1
ATOM 826 O O . PHE A 1 104 ? 13.982 -22.804 4.763 1.00 38.00 104 PHE A O 1
ATOM 833 N N . VAL A 1 105 ? 13.723 -20.903 5.916 1.00 42.38 105 VAL A N 1
ATOM 834 C CA . VAL A 1 105 ? 12.409 -20.587 5.348 1.00 42.38 105 VAL A CA 1
ATOM 835 C C . VAL A 1 105 ? 12.663 -19.740 4.108 1.00 42.38 105 VAL A C 1
ATOM 837 O O . VAL A 1 105 ? 12.915 -18.540 4.191 1.00 42.38 105 VAL A O 1
ATOM 840 N N . VAL A 1 106 ? 12.632 -20.386 2.944 1.00 43.25 106 VAL A N 1
ATOM 841 C CA . VAL A 1 106 ? 12.539 -19.701 1.652 1.00 43.25 106 VAL A CA 1
ATOM 842 C C . VAL A 1 106 ? 11.244 -18.885 1.669 1.00 43.25 106 VAL A C 1
ATOM 844 O O . VAL A 1 106 ? 10.149 -19.449 1.695 1.00 43.25 106 VAL A O 1
ATOM 847 N N . ALA A 1 107 ? 11.359 -17.556 1.707 1.00 38.25 107 ALA A N 1
ATOM 848 C CA . ALA A 1 107 ? 10.217 -16.658 1.614 1.00 38.25 107 ALA A CA 1
ATOM 849 C C . ALA A 1 107 ? 9.572 -16.824 0.228 1.00 38.25 107 ALA A C 1
ATOM 851 O O . ALA A 1 107 ? 10.127 -16.396 -0.783 1.00 38.25 107 ALA A O 1
ATOM 852 N N . LYS A 1 108 ? 8.410 -17.484 0.175 1.00 33.50 108 LYS A N 1
ATOM 853 C CA . LYS A 1 108 ? 7.557 -17.491 -1.019 1.00 33.50 108 LYS A CA 1
ATOM 854 C C . LYS A 1 108 ? 7.159 -16.043 -1.353 1.00 33.50 108 LYS A C 1
ATOM 856 O O . LYS A 1 108 ? 6.958 -15.263 -0.417 1.00 33.50 108 LYS A O 1
ATOM 861 N N . PRO A 1 109 ? 7.033 -15.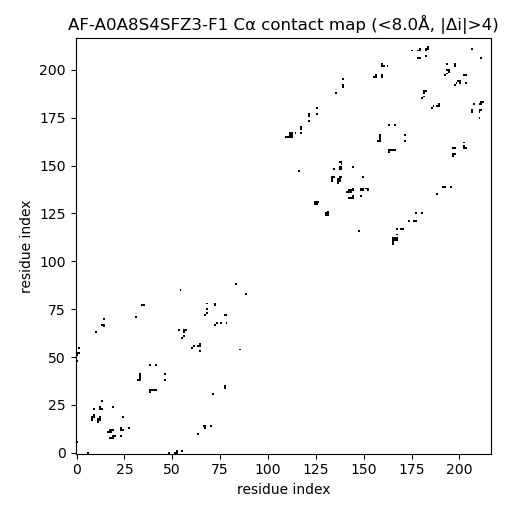666 -2.643 1.00 45.06 109 PRO A N 1
ATOM 862 C CA . PRO A 1 109 ? 6.478 -14.364 -3.005 1.00 45.06 109 PRO A CA 1
ATOM 863 C C . PRO A 1 109 ? 5.130 -14.198 -2.299 1.00 45.06 109 PRO A C 1
ATOM 865 O O . PRO A 1 109 ? 4.311 -15.117 -2.310 1.00 45.06 109 PRO A O 1
ATOM 868 N N . ALA A 1 110 ? 4.942 -13.071 -1.611 1.00 51.41 110 ALA A N 1
ATOM 869 C CA . ALA A 1 110 ? 3.738 -12.833 -0.827 1.00 51.41 110 ALA A CA 1
ATOM 870 C C . ALA A 1 110 ? 2.510 -12.884 -1.749 1.00 51.41 110 ALA A C 1
ATOM 872 O O . ALA A 1 110 ? 2.417 -12.098 -2.690 1.00 51.41 110 ALA A O 1
ATOM 873 N N . GLU A 1 111 ? 1.590 -13.815 -1.485 1.00 66.25 111 GLU A N 1
ATOM 874 C CA . GLU A 1 111 ? 0.306 -13.897 -2.184 1.00 66.25 111 GLU A CA 1
ATOM 875 C C . GLU A 1 111 ? -0.431 -12.562 -2.031 1.00 66.25 111 GLU A C 1
ATOM 877 O O . GLU A 1 111 ? -0.669 -12.115 -0.908 1.00 66.25 111 GLU A O 1
ATOM 882 N N . GLN A 1 112 ? -0.753 -11.908 -3.146 1.00 74.94 112 GLN A N 1
ATOM 883 C CA . GLN A 1 112 ? -1.559 -10.688 -3.159 1.00 74.94 112 GLN A CA 1
ATOM 884 C C . GLN A 1 112 ? -3.034 -11.022 -3.394 1.00 74.94 112 GLN A C 1
ATOM 886 O O . GLN A 1 112 ? -3.356 -12.051 -3.989 1.00 74.94 112 GLN A O 1
ATOM 891 N N . TYR A 1 113 ? -3.931 -10.144 -2.943 1.00 72.94 113 TYR A N 1
ATOM 892 C CA . TYR A 1 113 ? -5.335 -10.195 -3.353 1.00 72.94 113 TYR A CA 1
ATOM 893 C C . TYR A 1 113 ? -5.467 -9.915 -4.854 1.00 72.94 113 TYR A C 1
ATOM 895 O O . TYR A 1 113 ? -4.577 -9.318 -5.462 1.00 72.94 113 TYR A O 1
ATOM 903 N N . THR A 1 114 ? -6.583 -10.339 -5.453 1.00 71.81 114 THR A N 1
ATOM 904 C CA . THR A 1 114 ? -6.844 -10.071 -6.873 1.00 71.81 114 THR A CA 1
ATOM 905 C C . THR A 1 114 ? -6.848 -8.569 -7.160 1.00 71.81 114 THR A C 1
ATOM 907 O O . THR A 1 114 ? -7.374 -7.778 -6.379 1.00 71.81 114 THR A O 1
ATOM 910 N N . ASP A 1 115 ? -6.288 -8.181 -8.301 1.00 78.38 115 ASP A N 1
ATOM 911 C CA . ASP A 1 115 ? -6.264 -6.813 -8.824 1.00 78.38 115 ASP A CA 1
ATOM 912 C C . ASP A 1 115 ? -7.471 -6.499 -9.729 1.00 78.38 115 ASP A C 1
ATOM 914 O O . ASP A 1 115 ? -7.615 -5.380 -10.222 1.00 78.38 115 ASP A O 1
ATOM 918 N N . LYS A 1 116 ? -8.385 -7.463 -9.921 1.00 70.06 116 LYS A N 1
ATOM 919 C CA . LYS A 1 116 ? -9.560 -7.356 -10.805 1.00 70.06 116 LYS A CA 1
ATOM 920 C C . LYS A 1 116 ? -10.421 -6.118 -10.533 1.00 70.06 116 LYS A C 1
ATOM 922 O O . LYS A 1 116 ? -11.088 -5.627 -11.442 1.00 70.06 116 LYS A O 1
ATOM 927 N N . PHE A 1 117 ? -10.423 -5.636 -9.292 1.00 71.38 117 PHE A N 1
ATOM 928 C CA . PHE A 1 117 ? -11.225 -4.498 -8.849 1.00 71.38 117 PHE A CA 1
ATOM 929 C C . PHE A 1 117 ? -10.383 -3.260 -8.509 1.00 71.38 117 PHE A C 1
ATOM 931 O O . PHE A 1 117 ? -10.899 -2.313 -7.925 1.00 71.38 117 PHE A O 1
ATOM 938 N N . ASP A 1 118 ? -9.106 -3.214 -8.895 1.00 75.19 118 ASP A N 1
ATOM 939 C CA . ASP A 1 118 ? -8.224 -2.080 -8.586 1.00 75.19 118 ASP A CA 1
ATOM 940 C C . ASP A 1 118 ? -8.583 -0.799 -9.355 1.00 75.19 118 ASP A C 1
ATOM 942 O O . ASP A 1 118 ? -8.234 0.299 -8.925 1.00 75.19 118 ASP A O 1
ATOM 946 N N . SER A 1 119 ? -9.316 -0.915 -10.468 1.00 69.81 119 SER A N 1
ATOM 947 C CA . SER A 1 119 ? -9.843 0.223 -11.235 1.00 69.81 119 SER A CA 1
ATOM 948 C C . SER A 1 119 ? -11.134 0.815 -10.654 1.00 69.81 119 SER A C 1
ATOM 950 O O . SER A 1 119 ? -11.735 1.696 -11.266 1.00 69.81 119 SER A O 1
ATOM 952 N N . PHE A 1 120 ? -11.606 0.299 -9.520 1.00 72.88 120 PHE A N 1
ATOM 953 C CA . PHE A 1 120 ? -12.840 0.727 -8.875 1.00 72.88 120 PHE A CA 1
ATOM 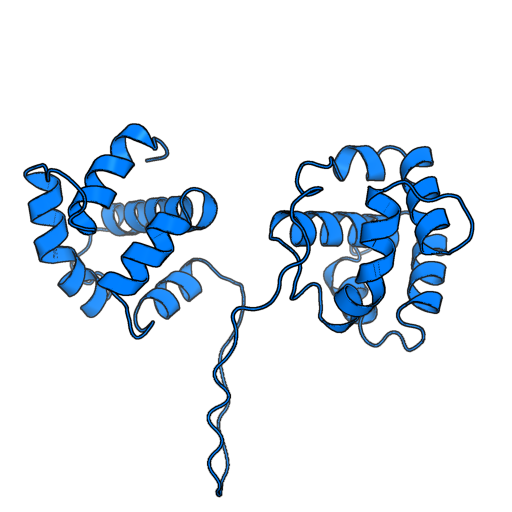954 C C . PHE A 1 120 ? -12.672 2.094 -8.192 1.00 72.88 120 PHE A C 1
ATOM 956 O O . PHE A 1 120 ? -11.742 2.301 -7.408 1.00 72.88 120 PHE A O 1
ATOM 963 N N . ASP A 1 121 ? -13.571 3.044 -8.475 1.00 77.00 121 ASP A N 1
ATOM 964 C CA . ASP A 1 121 ? -13.449 4.413 -7.964 1.00 77.00 121 ASP A CA 1
ATOM 965 C C . ASP A 1 121 ? -13.916 4.525 -6.504 1.00 77.00 121 ASP A C 1
ATOM 967 O O . ASP A 1 121 ? -15.079 4.778 -6.180 1.00 77.00 121 ASP A O 1
ATOM 971 N N . VAL A 1 122 ? -12.957 4.383 -5.590 1.00 81.38 122 VAL A N 1
ATOM 972 C CA . VAL A 1 122 ? -13.166 4.556 -4.147 1.00 81.38 122 VAL A CA 1
ATOM 973 C C . VAL A 1 122 ? -13.712 5.945 -3.801 1.00 81.38 122 VAL A C 1
ATOM 975 O O . VAL A 1 122 ? -14.480 6.086 -2.845 1.00 81.38 122 VAL A O 1
ATOM 978 N N . LYS A 1 123 ? -13.344 6.984 -4.559 1.00 80.62 123 LYS A N 1
ATOM 979 C CA . LYS A 1 123 ? -13.766 8.361 -4.294 1.00 80.62 123 LYS A CA 1
ATOM 980 C C . LYS A 1 123 ? -15.252 8.543 -4.586 1.00 80.62 123 LYS A C 1
ATOM 982 O O . LYS A 1 123 ? -15.940 9.219 -3.819 1.00 80.62 123 LYS A O 1
ATOM 987 N N . GLU A 1 124 ? -15.760 7.926 -5.646 1.00 86.56 124 GLU A N 1
ATOM 988 C CA . GLU A 1 124 ? -17.190 7.946 -5.967 1.00 86.56 124 GLU A CA 1
ATOM 989 C C . GLU A 1 124 ? -18.024 7.336 -4.828 1.00 86.56 124 GLU A C 1
ATOM 991 O O . GLU A 1 124 ? -19.016 7.915 -4.386 1.00 86.56 124 GLU A O 1
ATOM 996 N N . ILE A 1 125 ? -17.571 6.214 -4.265 1.00 86.75 125 ILE A N 1
ATOM 997 C CA . ILE A 1 125 ? -18.281 5.524 -3.179 1.00 86.75 125 ILE A CA 1
ATOM 998 C C . ILE A 1 125 ? -18.344 6.381 -1.925 1.00 86.75 125 ILE A C 1
ATOM 1000 O O . ILE A 1 125 ? -19.426 6.581 -1.384 1.00 86.75 125 ILE A O 1
ATOM 1004 N N . ILE A 1 126 ? -17.204 6.892 -1.451 1.00 89.31 126 ILE A N 1
ATOM 1005 C CA . ILE A 1 126 ? -17.157 7.646 -0.188 1.00 89.31 126 ILE A CA 1
ATOM 1006 C C . ILE A 1 126 ? -17.843 9.013 -0.294 1.00 89.31 126 ILE A C 1
ATOM 1008 O O . ILE A 1 126 ? -18.220 9.586 0.723 1.00 89.31 126 ILE A O 1
ATOM 1012 N N . THR A 1 127 ? -18.003 9.557 -1.504 1.00 90.62 127 THR A N 1
ATOM 1013 C CA . THR A 1 127 ? -18.756 10.802 -1.725 1.00 90.62 127 THR A CA 1
ATOM 1014 C C . THR A 1 127 ? -20.255 10.547 -1.880 1.00 90.62 127 THR A C 1
ATOM 1016 O O . THR A 1 127 ? -21.061 11.416 -1.547 1.00 90.62 127 THR A O 1
ATOM 1019 N N . ASN A 1 128 ? -20.655 9.342 -2.294 1.00 92.69 128 ASN A N 1
ATOM 1020 C CA . ASN A 1 128 ? -22.046 8.920 -2.365 1.00 92.69 128 ASN A CA 1
ATOM 1021 C C . ASN A 1 128 ? -22.440 8.080 -1.141 1.00 92.69 128 ASN A C 1
ATOM 1023 O O . ASN A 1 128 ? -22.364 6.850 -1.145 1.00 92.69 128 ASN A O 1
ATOM 1027 N N . ARG A 1 129 ? -22.964 8.744 -0.103 1.00 93.25 129 ARG A N 1
ATOM 1028 C CA . ARG A 1 129 ? -23.360 8.088 1.155 1.00 93.25 129 ARG A CA 1
ATOM 1029 C C . ARG A 1 129 ? -24.297 6.889 0.961 1.00 93.25 129 ARG A C 1
ATOM 1031 O O . ARG A 1 129 ? -24.180 5.903 1.682 1.00 93.25 129 ARG A O 1
ATOM 1038 N N . ARG A 1 130 ? -25.214 6.931 -0.014 1.00 94.38 130 ARG A N 1
ATOM 1039 C CA . ARG A 1 130 ? -26.124 5.805 -0.294 1.00 94.38 130 ARG A CA 1
ATOM 1040 C C . ARG A 1 130 ? -25.351 4.573 -0.768 1.00 94.38 130 ARG A C 1
ATOM 1042 O O . ARG A 1 130 ? -25.654 3.467 -0.322 1.00 94.38 130 ARG A O 1
ATOM 1049 N N . LEU A 1 131 ? -24.372 4.768 -1.649 1.00 92.94 131 LEU A N 1
ATOM 1050 C CA . LEU A 1 131 ? -23.516 3.698 -2.155 1.00 92.94 131 LEU A CA 1
ATOM 1051 C C . LEU A 1 131 ? -22.593 3.174 -1.050 1.00 92.94 131 LEU A C 1
ATOM 1053 O O . LEU A 1 131 ? -22.560 1.969 -0.811 1.00 92.94 131 LEU A O 1
ATOM 1057 N N . LEU A 1 132 ? -21.931 4.071 -0.312 1.00 94.44 132 LEU A N 1
ATOM 1058 C CA . LEU A 1 132 ? -21.089 3.720 0.833 1.00 94.44 132 LEU A CA 1
ATOM 1059 C C . LEU A 1 132 ? -21.840 2.852 1.850 1.00 94.44 132 LEU A C 1
ATOM 1061 O O . LEU A 1 132 ? -21.365 1.782 2.227 1.00 94.44 132 LEU A O 1
ATOM 1065 N N . VAL A 1 133 ? -23.044 3.266 2.255 1.00 96.38 133 VAL A N 1
ATOM 1066 C CA . VAL A 1 133 ? -23.859 2.520 3.225 1.00 96.38 133 VAL A CA 1
ATOM 1067 C C . VAL A 1 133 ? -24.259 1.142 2.694 1.00 96.38 133 VAL A C 1
ATOM 1069 O O . VAL A 1 133 ? -24.331 0.196 3.476 1.00 96.38 133 VAL A O 1
ATOM 1072 N N . ALA A 1 134 ? -24.485 0.982 1.386 1.00 95.50 134 ALA A N 1
ATOM 1073 C CA . ALA A 1 134 ? -24.754 -0.334 0.805 1.00 95.50 134 ALA A CA 1
ATOM 1074 C C . ALA A 1 134 ? -23.549 -1.283 0.962 1.00 95.50 134 ALA A C 1
ATOM 1076 O O . ALA A 1 134 ? -23.728 -2.429 1.383 1.00 95.50 134 ALA A O 1
ATOM 1077 N N . TYR A 1 135 ? -22.329 -0.792 0.718 1.00 94.12 135 TYR A N 1
ATOM 1078 C CA . TYR A 1 135 ? -21.095 -1.550 0.954 1.00 94.12 135 TYR A CA 1
ATOM 1079 C C . TYR A 1 135 ? -20.885 -1.872 2.437 1.00 94.12 135 TYR A C 1
ATOM 1081 O O . TYR A 1 135 ? -20.622 -3.026 2.773 1.00 94.12 135 TYR A O 1
ATOM 1089 N N . ILE A 1 136 ? -21.078 -0.895 3.331 1.00 97.19 136 ILE A N 1
ATOM 1090 C CA . ILE A 1 136 ? -20.970 -1.098 4.785 1.00 97.19 136 ILE A CA 1
ATOM 1091 C C . ILE A 1 136 ? -21.952 -2.179 5.251 1.00 97.19 136 ILE A C 1
ATOM 1093 O O . ILE A 1 136 ? -21.571 -3.113 5.953 1.00 97.19 136 ILE A O 1
ATOM 1097 N N . LYS A 1 137 ? -23.216 -2.108 4.825 1.00 97.06 137 LYS A N 1
ATOM 1098 C CA . LYS A 1 137 ? -24.223 -3.112 5.187 1.00 97.06 137 LYS A CA 1
ATOM 1099 C C . LYS A 1 137 ? -23.881 -4.495 4.645 1.00 97.06 137 LYS A C 1
ATOM 1101 O O . LYS A 1 137 ? -24.074 -5.473 5.360 1.00 97.06 137 LYS A O 1
ATOM 1106 N N . CYS A 1 138 ? -23.337 -4.597 3.434 1.00 96.69 138 CYS A N 1
ATOM 1107 C CA . CYS A 1 138 ? -22.838 -5.865 2.903 1.00 96.69 138 CYS A CA 1
ATOM 1108 C C . CYS A 1 138 ? -21.777 -6.492 3.827 1.00 96.69 138 CYS A C 1
ATOM 1110 O O . CYS A 1 138 ? -21.913 -7.656 4.228 1.00 96.69 138 CYS A O 1
ATOM 1112 N N . VAL A 1 139 ? -20.749 -5.723 4.208 1.00 95.62 139 VAL A N 1
ATOM 1113 C CA . VAL A 1 139 ? -19.674 -6.221 5.081 1.00 95.62 139 VAL A CA 1
ATOM 1114 C C . VAL A 1 139 ? -20.135 -6.410 6.528 1.00 95.62 139 VAL A C 1
ATOM 1116 O O . VAL A 1 139 ? -19.525 -7.182 7.254 1.00 95.62 139 VAL A O 1
ATOM 1119 N N . LEU A 1 140 ? -21.226 -5.781 6.966 1.00 96.81 140 LEU A N 1
ATOM 1120 C CA . LEU A 1 140 ? -21.823 -6.027 8.283 1.00 96.81 140 LEU A CA 1
ATOM 1121 C C . LEU A 1 140 ? -22.773 -7.234 8.323 1.00 96.81 140 LEU A C 1
ATOM 1123 O O . LEU A 1 140 ? -23.217 -7.579 9.414 1.00 96.81 140 LEU A O 1
ATOM 1127 N N . ASP A 1 141 ? -23.034 -7.907 7.196 1.00 96.31 141 ASP A N 1
ATOM 1128 C CA . ASP A 1 141 ? -24.088 -8.935 7.049 1.00 96.31 141 ASP A CA 1
ATOM 1129 C C . ASP A 1 141 ? -25.525 -8.388 7.177 1.00 96.31 141 ASP A C 1
ATOM 1131 O O . ASP A 1 141 ? -26.456 -9.109 7.511 1.00 96.31 141 ASP A O 1
ATOM 1135 N N . GLN A 1 142 ? -25.733 -7.107 6.878 1.00 96.56 142 GLN A N 1
ATOM 1136 C CA . GLN A 1 142 ? -27.019 -6.407 7.003 1.00 96.56 142 GLN A CA 1
ATOM 1137 C C . GLN A 1 142 ? -27.649 -6.046 5.643 1.00 96.56 142 GLN A C 1
ATOM 1139 O O . GLN A 1 142 ? -28.599 -5.264 5.571 1.00 96.56 142 GLN A O 1
ATOM 1144 N N . GLY A 1 143 ? -27.102 -6.554 4.537 1.00 94.00 143 GLY A N 1
ATOM 1145 C CA . GLY A 1 143 ? -27.569 -6.228 3.192 1.00 94.00 143 GLY A CA 1
ATOM 1146 C C . GLY A 1 143 ? -26.957 -7.103 2.103 1.00 94.00 143 GLY A C 1
ATOM 1147 O O . GLY A 1 143 ? -26.076 -7.924 2.354 1.00 94.00 143 GLY A O 1
ATOM 1148 N N . LYS A 1 144 ? -27.437 -6.918 0.869 1.00 94.81 144 LYS A N 1
ATOM 1149 C CA . LYS A 1 144 ? -26.906 -7.610 -0.313 1.00 94.81 144 LYS A CA 1
ATOM 1150 C C . LYS A 1 144 ? -25.509 -7.091 -0.659 1.00 94.81 144 LYS A C 1
ATOM 1152 O O . LYS A 1 144 ? -25.239 -5.903 -0.523 1.00 94.81 144 LYS A O 1
ATOM 1157 N N . CYS A 1 145 ? -24.663 -7.981 -1.167 1.00 91.25 145 CYS A N 1
ATOM 1158 C CA . CYS A 1 145 ? -23.319 -7.656 -1.634 1.00 91.25 145 CYS A CA 1
ATOM 1159 C C . CYS A 1 145 ? -23.239 -7.682 -3.162 1.00 91.25 145 CYS A C 1
ATOM 1161 O O . CYS A 1 145 ? -23.711 -8.642 -3.781 1.00 91.25 145 CYS A O 1
ATOM 1163 N N . SER A 1 146 ? -22.590 -6.674 -3.749 1.00 90.62 146 SER A N 1
ATOM 1164 C CA . SER A 1 146 ? -22.074 -6.754 -5.119 1.00 90.62 146 SER A CA 1
ATOM 1165 C C . SER A 1 146 ? -20.898 -7.747 -5.189 1.00 90.62 146 SER A C 1
ATOM 1167 O O . SER A 1 146 ? -20.403 -8.166 -4.136 1.00 90.62 146 SER A O 1
ATOM 1169 N N . PRO A 1 147 ? -20.437 -8.155 -6.383 1.00 90.25 147 PRO A N 1
ATOM 1170 C CA . PRO A 1 147 ? -19.224 -8.963 -6.520 1.00 90.25 147 PRO A CA 1
ATOM 1171 C C . PRO A 1 147 ? -18.009 -8.348 -5.805 1.00 90.25 147 PRO A C 1
ATOM 1173 O O . PRO A 1 147 ? -17.336 -9.042 -5.050 1.00 90.25 147 PRO A O 1
ATOM 1176 N N . GLU A 1 148 ? -17.804 -7.038 -5.949 1.00 84.50 148 GLU A N 1
ATOM 1177 C CA . GLU A 1 148 ? -16.732 -6.271 -5.298 1.00 84.50 148 GLU A CA 1
ATOM 1178 C C . GLU A 1 148 ? -16.896 -6.286 -3.773 1.00 84.50 148 GLU A C 1
ATOM 1180 O O . GLU A 1 148 ? -15.943 -6.493 -3.027 1.00 84.50 148 GLU A O 1
ATOM 1185 N N . GLY A 1 149 ? -18.130 -6.105 -3.290 1.00 89.50 149 GLY A N 1
ATOM 1186 C CA . GLY A 1 149 ? -18.435 -6.145 -1.863 1.00 89.50 149 GLY A CA 1
ATOM 1187 C C . GLY A 1 149 ? -18.209 -7.526 -1.245 1.00 89.50 149 GLY A C 1
ATOM 1188 O O . GLY A 1 149 ? -17.797 -7.612 -0.090 1.00 89.50 149 GLY A O 1
ATOM 1189 N N . LYS A 1 150 ? -18.448 -8.609 -2.001 1.00 90.50 150 LYS A N 1
ATOM 1190 C CA . LYS A 1 150 ? -18.151 -9.981 -1.556 1.00 90.50 150 LYS A CA 1
ATOM 1191 C C . LYS A 1 150 ? -16.650 -10.207 -1.420 1.00 90.50 150 LYS A C 1
ATOM 1193 O O . LYS A 1 150 ? -16.241 -10.749 -0.400 1.00 90.50 150 LYS A O 1
ATOM 1198 N N . GLU A 1 151 ? -15.874 -9.748 -2.397 1.00 87.06 151 GLU A N 1
ATOM 1199 C CA . GLU A 1 151 ? -14.410 -9.823 -2.371 1.00 87.06 151 GLU A CA 1
ATOM 1200 C C . GLU A 1 151 ? -13.834 -9.034 -1.186 1.00 87.06 151 GLU A C 1
ATOM 1202 O O . GLU A 1 151 ? -13.048 -9.544 -0.393 1.00 87.06 151 GLU A O 1
ATOM 1207 N N . LEU A 1 152 ? -14.294 -7.796 -0.982 1.00 88.38 152 LEU A N 1
ATOM 1208 C CA . LEU A 1 152 ? -13.890 -7.004 0.180 1.00 88.38 152 LEU A CA 1
ATOM 1209 C C . LEU A 1 152 ? -14.205 -7.742 1.489 1.00 88.38 152 LEU A C 1
ATOM 1211 O O . LEU A 1 152 ? -13.372 -7.823 2.391 1.00 88.38 152 LEU A O 1
ATOM 1215 N N . LYS A 1 153 ? -15.415 -8.294 1.595 1.00 90.88 153 LYS A N 1
ATOM 1216 C CA . LYS A 1 153 ? -15.882 -8.988 2.794 1.00 90.88 153 LYS A CA 1
ATOM 1217 C C . LYS A 1 153 ? -15.095 -10.262 3.099 1.00 90.88 153 LYS A C 1
ATOM 1219 O O . LYS A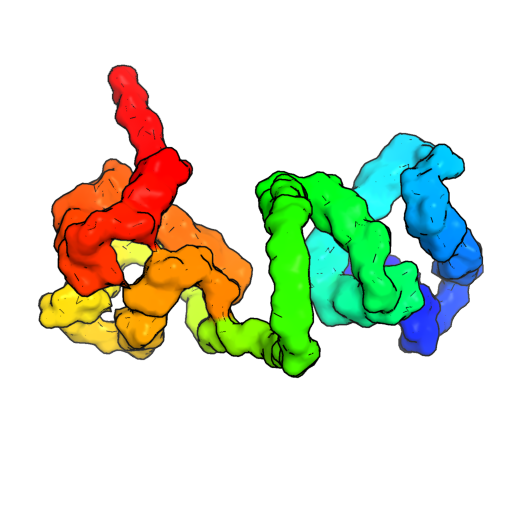 1 153 ? -14.890 -10.548 4.276 1.00 90.88 153 LYS A O 1
ATOM 1224 N N . SER A 1 154 ? -14.654 -11.019 2.092 1.00 89.38 154 SER A N 1
ATOM 1225 C CA . SER A 1 154 ? -13.857 -12.234 2.316 1.00 89.38 154 SER A CA 1
ATOM 1226 C C . SER A 1 154 ? -12.465 -11.931 2.867 1.00 89.38 154 SER A C 1
ATOM 1228 O O . SER A 1 154 ? -11.911 -12.766 3.578 1.00 89.38 154 SER A O 1
ATOM 1230 N N . HIS A 1 155 ? -11.926 -10.736 2.607 1.00 87.38 155 HIS A N 1
ATOM 1231 C CA . HIS A 1 155 ? -10.548 -10.380 2.963 1.00 87.38 155 HIS A CA 1
ATOM 1232 C C . HIS A 1 155 ? -10.411 -9.367 4.103 1.00 87.38 155 HIS A C 1
ATOM 1234 O O . HIS A 1 155 ? -9.321 -9.221 4.653 1.00 87.38 155 HIS A O 1
ATOM 1240 N N . ILE A 1 156 ? -11.484 -8.676 4.501 1.00 88.00 156 ILE A N 1
ATOM 1241 C CA . ILE A 1 156 ? -11.413 -7.558 5.459 1.00 88.00 156 ILE A CA 1
ATOM 1242 C C . ILE A 1 156 ? -10.808 -7.943 6.819 1.00 88.00 156 ILE A C 1
ATOM 1244 O O . ILE A 1 156 ? -10.029 -7.166 7.362 1.00 88.00 156 ILE A O 1
ATOM 1248 N N . ARG A 1 157 ? -11.103 -9.137 7.356 1.00 84.31 157 ARG A N 1
ATOM 1249 C CA . ARG A 1 157 ? -10.548 -9.588 8.647 1.00 84.31 157 ARG A CA 1
ATOM 1250 C C . ARG A 1 157 ? -9.032 -9.748 8.563 1.00 84.31 157 ARG A C 1
ATOM 1252 O O . ARG A 1 157 ? -8.305 -9.098 9.306 1.00 84.31 157 ARG A O 1
ATOM 1259 N N . GLU A 1 158 ? -8.569 -10.537 7.596 1.00 84.25 158 GLU A N 1
ATOM 1260 C CA . GLU A 1 158 ? -7.141 -10.745 7.351 1.00 84.25 158 GLU A CA 1
ATOM 1261 C C . GLU A 1 158 ? -6.432 -9.414 7.050 1.00 84.25 158 GLU A C 1
ATOM 1263 O O . GLU A 1 158 ? -5.370 -9.136 7.604 1.00 84.25 158 GLU A O 1
ATOM 1268 N N . ALA A 1 159 ? -7.033 -8.564 6.211 1.00 80.12 159 ALA A N 1
ATOM 1269 C CA . ALA A 1 159 ? -6.476 -7.267 5.843 1.00 80.12 159 ALA A CA 1
ATOM 1270 C C . ALA A 1 159 ? -6.335 -6.319 7.045 1.00 80.12 159 ALA A C 1
ATOM 1272 O O . ALA A 1 159 ? -5.362 -5.573 7.121 1.00 80.12 159 ALA A O 1
ATOM 1273 N N . VAL A 1 160 ? -7.268 -6.336 7.999 1.00 78.81 160 VAL A N 1
ATOM 1274 C CA . VAL A 1 160 ? -7.155 -5.538 9.229 1.00 78.81 160 VAL A CA 1
ATOM 1275 C C . VAL A 1 160 ? -6.059 -6.101 10.139 1.00 78.81 160 VAL A C 1
ATOM 1277 O O . VAL A 1 160 ? -5.212 -5.340 10.608 1.00 78.81 160 VAL A O 1
ATOM 1280 N N . GLU A 1 161 ? -6.018 -7.422 10.329 1.00 79.62 161 GLU A N 1
ATOM 1281 C CA . GLU A 1 161 ? -5.042 -8.101 11.192 1.00 79.62 161 GLU A CA 1
ATOM 1282 C C . GLU A 1 161 ? -3.595 -7.941 10.700 1.00 79.62 161 GLU A C 1
ATOM 1284 O O . GLU A 1 161 ? -2.671 -7.758 11.497 1.00 79.62 161 GLU A O 1
ATOM 1289 N N . ASN A 1 162 ? -3.388 -7.979 9.381 1.00 77.88 162 ASN A N 1
ATOM 1290 C CA . ASN A 1 162 ? -2.069 -7.877 8.756 1.00 77.88 162 ASN A CA 1
ATOM 1291 C C . ASN A 1 162 ? -1.752 -6.483 8.193 1.00 77.88 162 ASN A C 1
ATOM 1293 O O . ASN A 1 162 ? -0.724 -6.301 7.540 1.00 77.88 162 ASN A O 1
ATOM 1297 N N . TYR A 1 163 ? -2.614 -5.496 8.439 1.00 75.38 163 TYR A N 1
ATOM 1298 C CA . TYR A 1 163 ? -2.444 -4.127 7.953 1.00 75.38 163 TYR A CA 1
ATOM 1299 C C . TYR A 1 163 ? -2.340 -4.020 6.418 1.00 75.38 163 TYR A C 1
ATOM 1301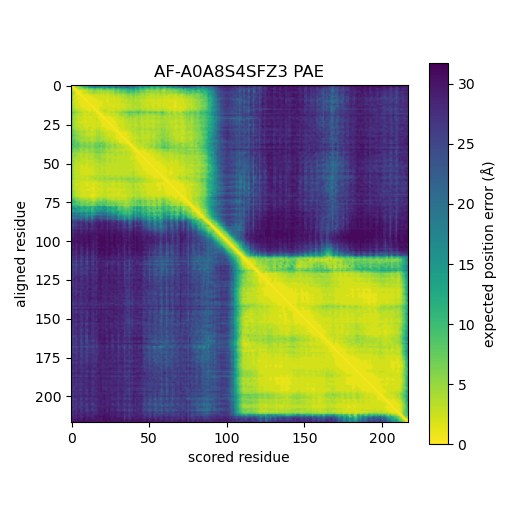 O O . TYR A 1 163 ? -1.557 -3.234 5.878 1.00 75.38 163 TYR A O 1
ATOM 1309 N N . CYS A 1 164 ? -3.157 -4.797 5.707 1.00 75.31 164 CYS A N 1
ATOM 1310 C CA . CYS A 1 164 ? -3.247 -4.859 4.252 1.00 75.31 164 CYS A CA 1
ATOM 1311 C C . CYS A 1 164 ? -1.947 -5.368 3.593 1.00 75.31 164 CYS A C 1
ATOM 1313 O O . CYS A 1 164 ? -1.550 -4.904 2.517 1.00 75.31 164 CYS A O 1
ATOM 1315 N N . ALA A 1 165 ? -1.260 -6.322 4.233 1.00 72.88 165 ALA A N 1
ATOM 1316 C CA . ALA A 1 165 ? 0.016 -6.855 3.750 1.00 72.88 165 ALA A CA 1
ATOM 1317 C C . ALA A 1 165 ? -0.099 -7.433 2.329 1.00 72.88 165 ALA A C 1
ATOM 1319 O O . ALA A 1 165 ? 0.755 -7.158 1.484 1.00 72.88 165 ALA A O 1
ATOM 1320 N N . LYS A 1 166 ? -1.198 -8.143 2.049 1.00 76.88 166 LYS A N 1
ATOM 1321 C CA . LYS A 1 166 ? -1.509 -8.756 0.747 1.00 7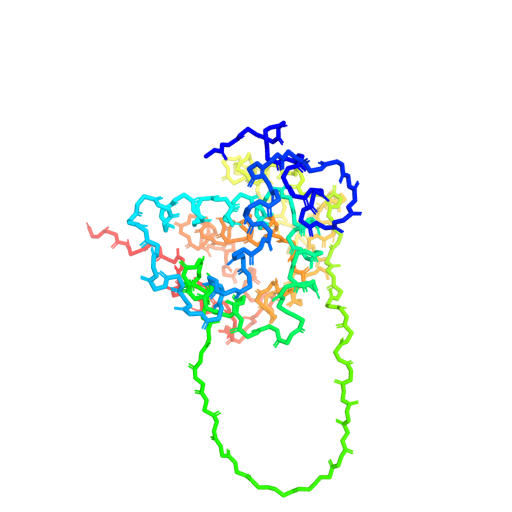6.88 166 LYS A CA 1
ATOM 1322 C C . LYS A 1 166 ? -2.215 -7.825 -0.244 1.00 76.88 166 LYS A C 1
ATOM 1324 O O . LYS A 1 166 ? -2.441 -8.198 -1.387 1.00 76.88 166 LYS A O 1
ATOM 1329 N N . CYS A 1 167 ? -2.564 -6.612 0.172 1.00 72.12 167 CYS A N 1
ATOM 1330 C CA . CYS A 1 167 ? -3.259 -5.673 -0.697 1.00 72.12 167 CYS A CA 1
ATOM 1331 C C . CYS A 1 167 ? -2.336 -5.119 -1.781 1.00 72.12 167 CYS A C 1
ATOM 1333 O O . CYS A 1 167 ? -1.152 -4.852 -1.528 1.00 72.12 167 CYS A O 1
ATOM 1335 N N . THR A 1 168 ? -2.905 -4.854 -2.952 1.00 74.00 168 THR A N 1
ATOM 1336 C CA . THR A 1 168 ? -2.228 -4.114 -4.019 1.00 74.00 168 THR A CA 1
ATOM 1337 C C . THR A 1 168 ? -1.977 -2.655 -3.599 1.00 74.00 168 THR A C 1
ATOM 1339 O O . THR A 1 168 ? -2.590 -2.149 -2.648 1.00 74.00 168 THR A O 1
ATOM 1342 N N . PRO A 1 169 ? -1.085 -1.918 -4.285 1.00 74.50 169 PRO A N 1
ATOM 1343 C CA . PRO A 1 169 ? -0.870 -0.500 -3.997 1.00 74.50 169 PRO A CA 1
ATOM 1344 C C . PRO A 1 169 ? -2.152 0.346 -4.085 1.00 74.50 169 PRO A C 1
ATOM 1346 O O . PRO A 1 169 ? -2.375 1.198 -3.220 1.00 74.50 169 PRO A O 1
ATOM 1349 N N . ALA A 1 170 ? -3.014 0.077 -5.074 1.00 74.12 170 ALA A N 1
ATOM 1350 C CA . ALA A 1 170 ? -4.296 0.761 -5.238 1.00 74.12 170 ALA A CA 1
ATOM 1351 C C . ALA A 1 170 ? -5.232 0.478 -4.052 1.00 74.12 170 ALA A C 1
ATOM 1353 O O . ALA A 1 170 ? -5.765 1.409 -3.442 1.00 74.12 170 ALA A O 1
ATOM 1354 N N . GLN A 1 171 ? -5.339 -0.790 -3.644 1.00 77.75 171 GLN A N 1
ATOM 1355 C CA . GLN A 1 171 ? -6.145 -1.212 -2.498 1.00 77.75 171 GLN A CA 1
ATOM 1356 C C . GLN A 1 171 ? -5.661 -0.596 -1.185 1.00 77.75 171 GLN A C 1
ATOM 1358 O O . GLN A 1 171 ? -6.482 -0.172 -0.374 1.00 77.75 171 GLN A O 1
ATOM 1363 N N . ARG A 1 172 ? -4.344 -0.482 -0.963 1.00 78.50 172 ARG A N 1
ATOM 1364 C CA . ARG A 1 172 ? -3.790 0.169 0.241 1.00 78.50 172 ARG A CA 1
ATOM 1365 C C . ARG A 1 172 ? -4.171 1.645 0.311 1.00 78.50 172 ARG A C 1
ATOM 1367 O O . ARG A 1 172 ? -4.587 2.114 1.371 1.00 78.50 172 ARG A O 1
ATOM 1374 N N . GLY A 1 173 ? -4.043 2.363 -0.807 1.00 80.88 173 GLY A N 1
ATOM 1375 C CA . GLY A 1 173 ? -4.452 3.764 -0.911 1.00 80.88 173 GLY A CA 1
ATOM 1376 C C . GLY A 1 173 ? -5.946 3.930 -0.642 1.00 80.88 173 GLY A C 1
ATOM 1377 O O . GLY A 1 173 ? -6.331 4.651 0.279 1.00 80.88 173 GLY A O 1
ATOM 13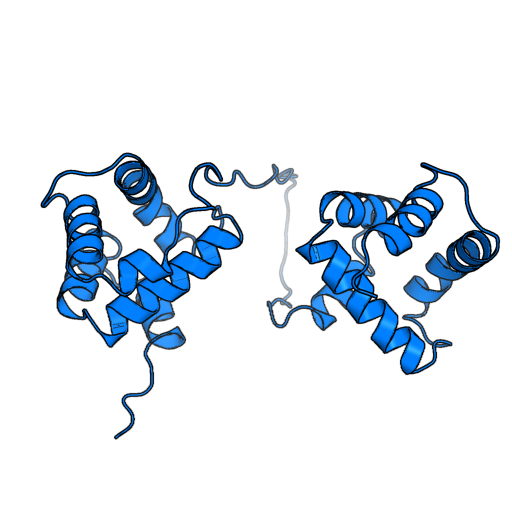78 N N . GLY A 1 174 ? -6.774 3.179 -1.374 1.00 81.62 174 GLY A N 1
ATOM 1379 C CA . GLY A 1 174 ? -8.228 3.194 -1.234 1.00 81.62 174 GLY A CA 1
ATOM 1380 C C . GLY A 1 174 ? -8.700 2.842 0.177 1.00 81.62 174 GLY A C 1
ATOM 1381 O O . GLY A 1 174 ? -9.498 3.572 0.762 1.00 81.62 174 GLY A O 1
ATOM 1382 N N . THR A 1 175 ? -8.142 1.786 0.773 1.00 83.81 175 THR A N 1
ATOM 1383 C CA . THR A 1 175 ? -8.478 1.342 2.135 1.00 83.81 175 THR A CA 1
ATOM 1384 C C . THR A 1 175 ? -8.202 2.436 3.161 1.00 83.81 175 THR A C 1
ATOM 1386 O O . THR A 1 175 ? -9.061 2.719 3.994 1.00 83.81 175 THR A O 1
ATOM 1389 N N . ARG A 1 176 ? -7.046 3.116 3.091 1.00 83.44 176 ARG A N 1
ATOM 1390 C CA . ARG A 1 176 ? -6.743 4.228 4.012 1.00 83.44 176 ARG A CA 1
ATOM 1391 C C . ARG A 1 176 ? -7.712 5.393 3.838 1.00 83.44 176 ARG A C 1
ATOM 1393 O O . ARG A 1 176 ? -8.139 5.962 4.839 1.00 83.44 176 ARG A O 1
ATOM 1400 N N . THR A 1 177 ? -8.093 5.727 2.606 1.00 85.19 177 THR A N 1
ATOM 1401 C CA . THR A 1 177 ? -9.084 6.777 2.337 1.00 85.19 177 THR A CA 1
ATOM 1402 C C . THR A 1 177 ? -10.457 6.424 2.913 1.00 85.19 177 THR A C 1
ATOM 1404 O O . THR A 1 177 ? -11.067 7.263 3.576 1.00 85.19 177 THR A O 1
ATOM 1407 N N . VAL A 1 178 ? -10.927 5.188 2.716 1.00 89.44 178 VAL A N 1
ATOM 1408 C CA . VAL A 1 178 ? -12.211 4.715 3.261 1.00 89.44 178 VAL A CA 1
ATOM 1409 C C . VAL A 1 178 ? -12.182 4.712 4.785 1.00 89.44 178 VAL A C 1
ATOM 1411 O O . VAL A 1 178 ? -13.079 5.275 5.404 1.00 89.44 178 VAL A O 1
ATOM 1414 N N . ILE A 1 179 ? -11.142 4.145 5.403 1.00 89.69 179 ILE A N 1
ATOM 1415 C CA . ILE A 1 179 ? -11.006 4.102 6.865 1.00 89.69 179 ILE A CA 1
ATOM 1416 C C . ILE A 1 179 ? -10.978 5.520 7.450 1.00 89.69 179 ILE A C 1
ATOM 1418 O O . ILE A 1 179 ? -11.686 5.796 8.415 1.00 89.69 179 ILE A O 1
ATOM 1422 N N . ALA A 1 180 ? -10.226 6.445 6.844 1.00 88.75 180 ALA A N 1
ATOM 1423 C CA . ALA A 1 180 ? -10.213 7.840 7.274 1.00 88.75 180 ALA A CA 1
ATOM 1424 C C . ALA A 1 180 ? -11.605 8.482 7.166 1.00 88.75 180 ALA A C 1
ATOM 1426 O O . ALA A 1 180 ? -12.029 9.182 8.084 1.00 88.75 180 ALA A O 1
ATOM 1427 N N . HIS A 1 181 ? -12.342 8.236 6.080 1.00 91.94 181 HIS A N 1
ATOM 1428 C CA . HIS A 1 181 ? -13.710 8.732 5.947 1.00 91.94 181 HIS A CA 1
ATOM 1429 C C . HIS A 1 181 ? -14.623 8.157 7.041 1.00 91.94 181 HIS A C 1
ATOM 1431 O O . HIS A 1 181 ? -15.315 8.918 7.710 1.00 91.94 181 HIS A O 1
ATOM 1437 N N . LEU A 1 182 ? -14.573 6.844 7.282 1.00 93.25 182 LEU A N 1
ATOM 1438 C CA . LEU A 1 182 ? -15.390 6.176 8.298 1.00 93.25 182 LEU A CA 1
ATOM 1439 C C . LEU A 1 182 ? -15.122 6.726 9.704 1.00 93.25 182 LEU A C 1
ATOM 1441 O O . LEU A 1 182 ? -16.062 7.122 10.385 1.00 93.25 182 LEU A O 1
ATOM 1445 N N . ILE A 1 183 ? -13.851 6.834 10.107 1.00 91.88 183 ILE A N 1
ATOM 1446 C CA . ILE A 1 183 ? -13.459 7.351 11.430 1.00 91.88 183 ILE A CA 1
ATOM 1447 C C . ILE A 1 183 ? -13.957 8.784 11.647 1.00 91.88 183 ILE A C 1
ATOM 1449 O O . ILE A 1 183 ? -14.369 9.129 12.750 1.00 91.88 183 ILE A O 1
ATOM 1453 N N . ASN A 1 184 ? -13.873 9.635 10.620 1.00 91.50 184 ASN A N 1
ATOM 1454 C CA . ASN A 1 184 ? -14.102 11.073 10.776 1.00 91.50 184 ASN A CA 1
ATOM 1455 C C . ASN A 1 184 ? -15.525 11.528 10.412 1.00 91.50 184 ASN A C 1
ATOM 1457 O O . ASN A 1 184 ? -15.900 12.645 10.770 1.00 91.50 184 ASN A O 1
ATOM 1461 N N . LYS A 1 185 ? -16.287 10.735 9.649 1.00 94.38 185 LYS A N 1
ATOM 1462 C CA . LYS A 1 185 ? -17.599 11.127 9.101 1.00 94.38 185 LYS A CA 1
ATOM 1463 C C . LYS A 1 185 ? -18.718 10.119 9.357 1.00 94.38 185 LYS A C 1
ATOM 1465 O O . LYS A 1 185 ? -19.874 10.513 9.297 1.00 94.38 185 LYS A O 1
ATOM 1470 N N . GLU A 1 186 ? -18.403 8.862 9.662 1.00 95.38 186 GLU A N 1
ATOM 1471 C CA . GLU A 1 186 ? -19.388 7.786 9.851 1.00 95.38 186 GLU A CA 1
ATOM 1472 C C . GLU A 1 186 ? -19.046 6.959 11.110 1.00 95.38 186 GLU A C 1
ATOM 1474 O O . GLU A 1 186 ? -18.941 5.731 11.059 1.00 95.38 186 GLU A O 1
ATOM 1479 N N . GLU A 1 187 ? -18.840 7.640 12.246 1.00 94.81 187 GLU A N 1
ATOM 1480 C CA . GLU A 1 187 ? -18.339 7.054 13.505 1.00 94.81 187 GLU A CA 1
ATOM 1481 C C . GLU A 1 187 ? -19.177 5.856 13.988 1.00 94.81 187 GLU A C 1
ATOM 1483 O O . GLU A 1 187 ? -18.627 4.835 14.405 1.00 94.81 187 GLU A O 1
ATOM 1488 N N . ASP A 1 188 ? -20.502 5.919 13.845 1.00 96.94 188 ASP A N 1
ATOM 1489 C CA . ASP A 1 188 ? -21.402 4.819 14.211 1.00 96.94 188 ASP A CA 1
ATOM 1490 C C . ASP A 1 188 ? -21.133 3.549 13.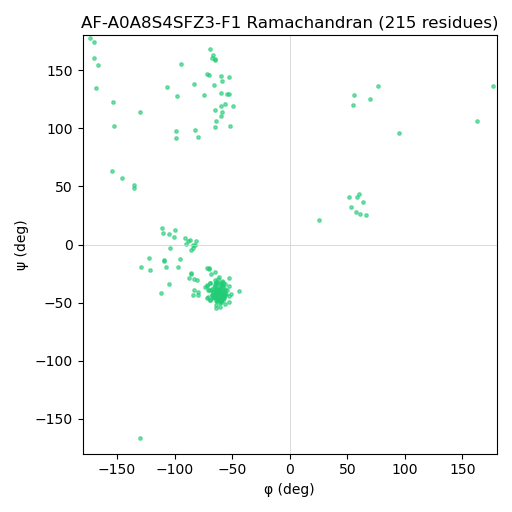396 1.00 96.94 188 ASP A C 1
ATOM 1492 O O . ASP A 1 188 ? -21.133 2.434 13.928 1.00 96.94 188 ASP A O 1
ATOM 1496 N N . TYR A 1 189 ? -20.882 3.698 12.094 1.00 97.31 189 TYR A N 1
ATOM 1497 C CA . TYR A 1 189 ? -20.535 2.571 11.235 1.00 97.31 189 TYR A CA 1
ATOM 1498 C C . TYR A 1 189 ? -19.110 2.091 11.493 1.00 97.31 189 TYR A C 1
ATOM 1500 O O . TYR A 1 189 ? -18.875 0.883 11.490 1.00 97.31 189 TYR A O 1
ATOM 1508 N N . TRP A 1 190 ? -18.171 2.998 11.774 1.00 95.88 190 TRP A N 1
ATOM 1509 C CA . TRP A 1 190 ? -16.820 2.627 12.192 1.00 95.88 190 TRP A CA 1
ATOM 1510 C C . TRP A 1 190 ? -16.834 1.753 13.453 1.00 95.88 190 TRP A C 1
ATOM 1512 O O . TRP A 1 190 ? -16.170 0.715 13.495 1.00 95.88 190 TRP A O 1
ATOM 1522 N N . ASN A 1 191 ? -17.646 2.115 14.448 1.00 95.81 191 ASN A N 1
ATOM 1523 C CA . ASN A 1 191 ? -17.792 1.351 15.684 1.00 95.81 191 ASN A CA 1
ATOM 1524 C C . ASN A 1 191 ? -18.392 -0.042 15.436 1.00 95.81 191 ASN A C 1
ATOM 1526 O O . ASN A 1 191 ? -17.881 -1.024 15.972 1.00 95.81 191 ASN A O 1
ATOM 1530 N N . GLN A 1 192 ? -19.413 -0.157 14.581 1.00 96.69 192 GLN A N 1
ATOM 1531 C CA . GLN A 1 192 ? -19.992 -1.455 14.205 1.00 96.69 192 GLN A CA 1
ATOM 1532 C C . GLN A 1 192 ? -18.995 -2.353 13.462 1.00 96.69 192 GLN A C 1
ATOM 1534 O O . GLN A 1 192 ? -18.889 -3.545 13.753 1.00 96.69 192 GLN A O 1
ATOM 1539 N N . LEU A 1 193 ? -18.247 -1.788 12.510 1.00 95.19 193 LEU A N 1
ATOM 1540 C CA . LEU A 1 193 ? -17.228 -2.519 11.754 1.00 95.19 193 LEU A CA 1
ATOM 1541 C C . LEU A 1 193 ? -16.103 -2.999 12.671 1.00 95.19 193 LEU A C 1
ATOM 1543 O O . LEU A 1 193 ? -15.710 -4.162 12.599 1.00 95.19 193 LEU A O 1
ATOM 1547 N N . THR A 1 194 ? -15.643 -2.128 13.569 1.00 93.69 194 THR A N 1
ATOM 1548 C CA . THR A 1 194 ? -14.633 -2.460 14.578 1.00 93.69 194 THR A CA 1
ATOM 1549 C C . THR A 1 194 ? -15.125 -3.586 15.479 1.00 93.69 194 THR A C 1
ATOM 1551 O O . THR A 1 194 ? -14.439 -4.588 15.615 1.00 93.69 194 THR A O 1
ATOM 1554 N N . ALA A 1 195 ? -16.351 -3.507 16.000 1.00 94.88 195 ALA A N 1
ATOM 1555 C CA . ALA A 1 195 ? -16.913 -4.565 16.837 1.00 94.88 195 ALA A CA 1
ATOM 1556 C C . ALA A 1 195 ? -16.971 -5.933 16.128 1.00 94.88 195 ALA A C 1
ATOM 1558 O O . ALA A 1 195 ? -16.784 -6.967 16.764 1.00 94.88 195 ALA A O 1
ATOM 1559 N N . LYS A 1 196 ? -17.204 -5.954 14.809 1.00 93.00 196 LYS A N 1
ATOM 1560 C CA . LYS A 1 196 ? -17.297 -7.192 14.019 1.00 93.00 196 LYS A CA 1
ATOM 1561 C C . LYS A 1 196 ? -15.933 -7.794 13.658 1.00 93.00 196 LYS A C 1
ATOM 1563 O O . LYS A 1 196 ? -15.784 -9.022 13.650 1.00 93.00 196 LYS A O 1
ATOM 1568 N N . TYR A 1 197 ? -14.967 -6.952 13.297 1.00 88.81 197 TYR A N 1
ATOM 1569 C CA . TYR A 1 197 ? -13.697 -7.386 12.702 1.00 88.81 197 TYR A CA 1
ATOM 1570 C C . TYR A 1 197 ? -12.490 -7.274 13.635 1.00 88.81 197 TYR A C 1
ATOM 1572 O O . TYR A 1 197 ? -11.502 -7.961 13.405 1.00 88.81 197 TYR A O 1
ATOM 1580 N N . ASP A 1 198 ? -12.578 -6.466 14.689 1.00 90.00 198 ASP A N 1
ATOM 1581 C CA . ASP A 1 198 ? -11.516 -6.217 15.665 1.00 90.00 198 ASP A CA 1
ATOM 1582 C C . ASP A 1 198 ? -12.127 -5.789 17.015 1.00 90.00 198 ASP A C 1
ATOM 1584 O O . ASP A 1 198 ? -11.957 -4.655 17.468 1.00 90.00 198 ASP A O 1
ATOM 1588 N N . SER A 1 199 ? -12.896 -6.688 17.642 1.00 90.06 199 SER A N 1
ATOM 1589 C CA . SER A 1 199 ? -13.631 -6.415 18.891 1.00 90.06 199 SER A CA 1
ATOM 1590 C C . SER A 1 199 ? -12.727 -5.922 20.022 1.00 90.06 199 SER A C 1
ATOM 1592 O O . SER A 1 199 ? -13.128 -5.060 20.802 1.00 90.06 199 SER A O 1
ATOM 1594 N N . ASP A 1 200 ? -11.488 -6.416 20.059 1.00 85.00 200 ASP A N 1
ATOM 1595 C CA . ASP A 1 200 ? -10.484 -6.071 21.071 1.00 85.00 200 ASP A CA 1
ATOM 1596 C C . ASP A 1 200 ? -9.732 -4.770 20.739 1.00 85.00 200 ASP A C 1
ATOM 1598 O O . ASP A 1 200 ? -8.851 -4.340 21.487 1.00 85.00 200 ASP A O 1
ATOM 1602 N N . ARG A 1 201 ? -10.060 -4.133 19.605 1.00 85.06 201 ARG A N 1
ATOM 1603 C CA . ARG A 1 201 ? -9.417 -2.917 19.086 1.00 85.06 201 ARG A CA 1
ATOM 1604 C C . ARG A 1 201 ? -7.895 -3.039 18.957 1.00 85.06 201 ARG A C 1
ATOM 1606 O O . ARG A 1 201 ? -7.164 -2.055 19.1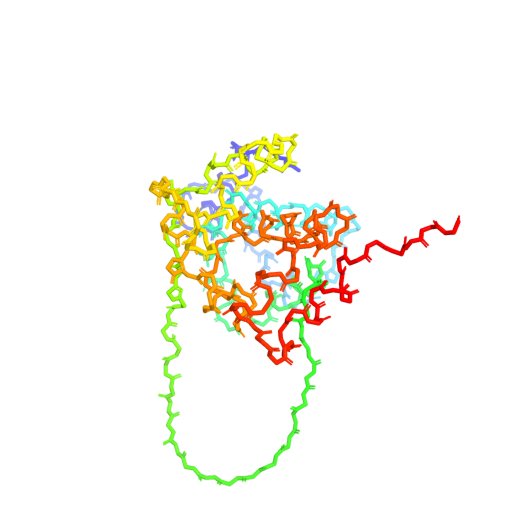14 1.00 85.06 201 ARG A O 1
ATOM 1613 N N . LYS A 1 202 ? -7.396 -4.242 18.668 1.00 82.62 202 LYS A N 1
ATOM 1614 C CA . LYS A 1 202 ? -5.963 -4.542 18.584 1.00 82.62 202 LYS A CA 1
ATOM 1615 C C . LYS A 1 202 ? -5.313 -3.877 17.371 1.00 82.62 202 LYS A C 1
ATOM 1617 O O . LYS A 1 202 ? -4.154 -3.468 17.442 1.00 82.62 202 LYS A O 1
ATOM 1622 N N . TYR A 1 203 ? -6.054 -3.737 16.274 1.00 81.31 203 TYR A N 1
ATOM 1623 C CA . TYR A 1 203 ? -5.546 -3.254 14.988 1.00 81.31 203 TYR A CA 1
ATOM 1624 C C . TYR A 1 203 ? -6.123 -1.880 14.617 1.00 81.31 203 TYR A C 1
ATOM 1626 O O . TYR A 1 203 ? -5.400 -0.978 14.186 1.00 81.31 203 TYR A O 1
ATOM 1634 N N . THR A 1 204 ? -7.418 -1.684 14.847 1.00 83.50 204 THR A N 1
ATOM 1635 C CA . THR A 1 204 ? -8.188 -0.466 14.550 1.00 83.50 204 THR A CA 1
ATOM 1636 C C . THR A 1 204 ? -7.685 0.752 15.313 1.00 83.50 204 THR A C 1
ATOM 1638 O O . THR A 1 204 ? -7.644 1.838 14.740 1.00 83.50 204 THR A O 1
ATOM 1641 N N . LYS A 1 205 ? -7.170 0.591 16.540 1.00 85.62 205 LYS A N 1
ATOM 1642 C CA . LYS A 1 205 ? -6.571 1.691 17.321 1.00 85.62 205 LYS A CA 1
ATOM 1643 C C . LYS A 1 205 ? -5.409 2.377 16.594 1.00 85.62 205 LYS A C 1
ATOM 1645 O O . LYS A 1 205 ? -5.238 3.595 16.691 1.00 85.62 205 LYS A O 1
ATOM 1650 N N . LYS A 1 206 ? -4.608 1.617 15.840 1.00 80.12 206 LYS A N 1
ATOM 1651 C CA . LYS A 1 206 ? -3.511 2.172 15.035 1.00 80.12 206 LYS A CA 1
ATOM 1652 C C . LYS A 1 206 ? -4.052 3.033 13.894 1.00 80.12 206 LYS A C 1
ATOM 1654 O O . LYS A 1 206 ? -3.564 4.140 13.691 1.00 80.12 206 LYS A O 1
ATOM 1659 N N . TYR A 1 207 ? -5.096 2.567 13.209 1.00 80.19 207 TYR A N 1
ATOM 1660 C CA . TYR A 1 207 ? -5.776 3.350 12.179 1.00 80.19 207 TYR A CA 1
ATOM 1661 C C . TYR A 1 207 ? -6.414 4.620 12.748 1.00 80.19 207 TYR A C 1
ATOM 1663 O O . TYR A 1 207 ? -6.246 5.687 12.166 1.00 80.19 207 TYR A O 1
ATOM 1671 N N . GLU A 1 208 ? -7.084 4.534 13.900 1.00 86.31 208 GLU A N 1
ATOM 1672 C CA . GLU A 1 208 ? -7.638 5.698 14.603 1.00 86.31 208 GLU A CA 1
ATOM 1673 C C . GLU A 1 208 ? -6.550 6.727 14.918 1.00 86.31 208 GLU A C 1
ATOM 1675 O O . GLU A 1 208 ? -6.725 7.906 14.637 1.00 86.31 208 GLU A O 1
ATOM 1680 N N . THR A 1 209 ? -5.400 6.281 15.424 1.00 83.94 209 THR A N 1
ATOM 1681 C CA . THR A 1 209 ? -4.268 7.167 15.737 1.00 83.94 209 THR A CA 1
ATOM 1682 C C . THR A 1 209 ? -3.691 7.830 14.481 1.00 83.94 209 THR A C 1
ATOM 1684 O O . THR A 1 209 ? -3.329 9.001 14.517 1.00 83.94 209 THR A O 1
ATOM 1687 N N . GLU A 1 210 ? -3.593 7.097 13.369 1.00 81.94 210 GLU A N 1
ATOM 1688 C CA . GLU A 1 210 ? -2.982 7.590 12.127 1.00 81.94 210 GLU A CA 1
ATOM 1689 C C . GLU A 1 210 ? -3.915 8.467 11.278 1.00 81.94 210 GLU A C 1
ATOM 1691 O O . GLU A 1 210 ? -3.429 9.305 10.519 1.00 81.94 210 GLU A O 1
ATOM 1696 N N . LEU A 1 211 ? -5.230 8.231 11.328 1.00 86.06 211 LEU A N 1
ATOM 1697 C CA . LEU A 1 211 ? -6.186 8.748 10.339 1.00 86.06 211 LEU A CA 1
ATOM 1698 C C . LEU A 1 211 ? -7.295 9.615 10.933 1.00 86.06 211 LEU A C 1
ATOM 1700 O O . LEU A 1 211 ? -8.024 10.262 10.175 1.00 86.06 211 LEU A O 1
ATOM 1704 N N . ARG A 1 212 ? -7.454 9.648 12.259 1.00 87.38 212 ARG A N 1
ATOM 1705 C CA . ARG A 1 212 ? -8.344 10.620 12.893 1.00 87.38 212 ARG A CA 1
ATOM 1706 C C . ARG A 1 212 ? -7.764 12.005 12.632 1.00 87.38 212 ARG A C 1
ATOM 1708 O O . ARG A 1 212 ? -6.663 12.320 13.078 1.00 87.38 212 ARG A O 1
ATOM 1715 N N . ALA A 1 213 ? -8.498 12.828 11.891 1.00 76.88 213 ALA A N 1
ATOM 1716 C CA . ALA A 1 213 ? -8.171 14.237 11.823 1.00 76.88 213 ALA A CA 1
ATOM 1717 C C . ALA A 1 213 ? -8.264 14.759 13.258 1.00 76.88 213 ALA A C 1
ATOM 1719 O O . ALA A 1 213 ? -9.248 14.473 13.948 1.00 76.88 213 ALA A O 1
ATOM 1720 N N . ALA A 1 214 ? -7.245 15.483 13.732 1.00 56.06 214 ALA A N 1
ATOM 1721 C CA . ALA A 1 214 ? -7.415 16.266 14.945 1.00 56.06 214 ALA A CA 1
ATOM 1722 C C . ALA A 1 214 ? -8.710 17.057 14.746 1.00 56.06 214 ALA A C 1
ATOM 1724 O O . ALA A 1 214 ? -8.823 17.776 13.750 1.00 56.06 214 ALA A O 1
ATOM 1725 N N . LYS A 1 215 ? -9.711 16.841 15.613 1.00 45.22 215 LYS A N 1
ATOM 1726 C CA . LYS A 1 215 ? -10.865 17.734 15.695 1.00 45.22 215 LYS A CA 1
ATOM 1727 C C . LYS A 1 215 ? -10.245 19.116 15.854 1.00 45.22 215 LYS A C 1
ATOM 1729 O O . LYS A 1 215 ? -9.682 19.400 16.908 1.00 45.22 215 LYS A O 1
ATOM 1734 N N . GLN A 1 216 ? -10.208 19.894 14.775 1.00 32.50 216 GLN A N 1
ATOM 1735 C CA . GLN A 1 216 ? -9.896 21.304 14.881 1.00 32.50 216 GLN A CA 1
ATOM 1736 C C . GLN A 1 216 ? -10.978 21.841 15.812 1.00 32.50 216 GLN A C 1
ATOM 1738 O O . GLN A 1 216 ? -12.166 21.683 15.522 1.00 32.50 216 GLN A O 1
ATOM 1743 N N . LEU A 1 217 ? -10.529 22.273 16.993 1.00 33.06 217 LEU A N 1
ATOM 1744 C CA . LEU A 1 217 ? -11.304 23.085 17.920 1.00 33.06 217 LEU A CA 1
ATOM 1745 C C . LEU A 1 217 ? -11.905 24.277 17.173 1.00 33.06 217 LEU A C 1
ATOM 1747 O O . LEU A 1 217 ? -11.201 24.811 16.283 1.00 33.06 217 LEU A O 1
#

Secondary structure (DSSP, 8-state):
---HHHHHHHHHHHTTSSPPPHHHHHHHHHHHHHHHTTSTT--HHHHHHHHHHHHHHHHH-HHHHHHHHHHH-TT-TTHHHHHHHH---------------------PPPPPPP-TTTTS-HHHHHH-HHHHHHHHHHHHTSS---HHHHHHHHHHHHHHHTTSTT--HHHHHHHHHHHHHHHHH-HHHHHHHHHHH-TT-TTHHHHHHHH------